Protein 7D7P (pdb70)

B-factor: mean 27.78, std 11.7, range [9.82, 88.6]

Foldseek 3Di:
DDLAQPDDLVVVCPDPLNDLQDALVPDDPVRLLVSLVCLCVVSPLCVVQVFDVQLQSVLLVVLQVQADPALFRHQRLLSLLLSLLSNVCSQFPRRAHHSLLVVLLNLLSNQLQGNPDLAALVLCCQLVHPLCVVVVSQLSRLVVSLVVSCVSCVDDSNPRNVRDDDVSVVLSSVLSSLLSSLLRPVCQVVLLVVLVVQLVVVADDPNSPVPVVVSSVSSLSSNLSSPSLQLHALVSNVSNLLSSLVSLCVNVVVCVVVVTDHDPLSNDNDLLSSLVVLLVCLVPRVLSSVVSVCSNPVSPCVSNVSNVVNNVVSVVVNVVVVVVVVVVD

Sequence (329 aa):
KGHSAAMDAEKLAASSLFTWDFDALDKSDEDLTAVCVRVFQELHVIEQFNIDEKKLRKWLQKVRTQYNKNPFHNWRHAVMVLHTTYLLLTSVATEFITEVELLAMLIAALSHDLDHNGLTNAFHINSRSELALVYNDQSVLENHHSHLAFEILLEKGCNVVENLDEDEFKRLRAVIINCILNTDMATHHTKLSKMEEVNRLGGFINLAENNDQRLFVLAVLLHTADLHNPIKPFESNKRWSARLQKEFNNQVELEAKMNLPSLPFMRGNDEESLAKGEIGFINFVVKPWHQQLSQAFPKLDFLLDTIDANLAEWKAIAESYRQMQENLY

Structure (mmCIF, N/CA/C/O backbone):
data_7D7P
#
_entry.id   7D7P
#
_cell.length_a   117.200
_cell.length_b   67.540
_cell.length_c   56.890
_cell.angle_alpha   90.00
_cell.angle_beta   110.82
_cell.angle_gamma   90.00
#
_symmetry.space_group_name_H-M   'C 1 2 1'
#
loop_
_entity.id
_entity.type
_entity.pdbx_description
1 polymer Phosphodiesterase
2 non-polymer 'NONAETHYLENE GLYCOL'
3 non-polymer DI(HYDROXYETHYL)ETHER
4 non-polymer 1,2-ETHANEDIOL
5 non-polymer 'ZINC ION'
6 non-polymer 'MAGNESIUM ION'
7 water water
#
loop_
_atom_site.group_PDB
_atom_site.id
_atom_site.type_symbol
_atom_site.label_atom_id
_atom_site.label_alt_id
_atom_site.label_comp_id
_atom_site.label_asym_id
_atom_site.label_entity_id
_atom_site.label_seq_id
_atom_site.pdbx_PDB_ins_code
_atom_site.Cartn_x
_atom_site.Cartn_y
_atom_site.Cartn_z
_atom_site.occupancy
_atom_site.B_iso_or_equiv
_atom_site.auth_seq_id
_atom_site.auth_comp_id
_atom_site.auth_asym_id
_atom_site.auth_atom_id
_atom_site.pdbx_PDB_model_num
ATOM 1 N N . LYS A 1 35 ? -43.190 14.343 137.347 1.00 76.90 380 LYS A N 1
ATOM 2 C CA . LYS A 1 35 ? -43.777 15.636 137.680 1.00 79.98 380 LYS A CA 1
ATOM 3 C C . LYS A 1 35 ? -42.715 16.599 138.197 1.00 74.04 380 LYS A C 1
ATOM 4 O O . LYS A 1 35 ? -42.903 17.255 139.222 1.00 84.84 380 LYS A O 1
ATOM 6 N N . GLY A 1 36 ? -41.596 16.677 137.481 1.00 66.66 381 GLY A N 1
ATOM 7 C CA . GLY A 1 36 ? -40.526 17.582 137.847 1.00 54.51 381 GLY A CA 1
ATOM 8 C C . GLY A 1 36 ? -40.310 18.684 136.830 1.00 56.50 381 GLY A C 1
ATOM 9 O O . GLY A 1 36 ? -40.787 18.592 135.694 1.00 67.61 381 GLY A O 1
ATOM 10 N N . HIS A 1 37 ? -39.595 19.738 137.229 1.00 53.09 382 HIS A N 1
ATOM 11 C CA . HIS A 1 37 ? -39.299 20.830 136.307 1.00 62.03 382 HIS A CA 1
ATOM 12 C C . HIS A 1 37 ? -38.108 20.501 135.416 1.00 65.53 382 HIS A C 1
ATOM 13 O O . HIS A 1 37 ? -38.132 20.781 134.212 1.00 52.07 382 HIS A O 1
ATOM 15 N N . SER A 1 38 ? -37.061 19.913 135.989 1.00 57.17 383 SER A N 1
ATOM 16 C CA . SER A 1 38 ? -35.885 19.499 135.240 1.00 50.16 383 SER A CA 1
ATOM 17 C C . SER A 1 38 ? -35.373 18.190 135.823 1.00 49.57 383 SER A C 1
ATOM 18 O O . SER A 1 38 ? -35.770 17.774 136.915 1.00 49.42 383 SER A O 1
ATOM 20 N N . ALA A 1 39 ? -34.483 17.540 135.079 1.00 35.53 384 ALA A N 1
ATOM 21 C CA . ALA A 1 39 ? -33.929 16.268 135.518 1.00 38.54 384 ALA A CA 1
ATOM 22 C C . ALA A 1 39 ? -33.093 16.449 136.780 1.00 46.80 384 ALA A C 1
ATOM 23 O O . ALA A 1 39 ? -32.544 17.522 137.043 1.00 44.43 384 ALA A O 1
A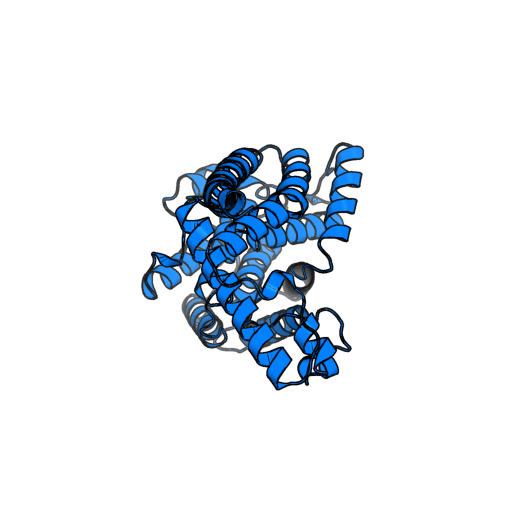TOM 25 N N . ALA A 1 40 ? -33.004 15.378 137.567 1.00 45.77 385 ALA A N 1
ATOM 26 C CA . ALA A 1 40 ? -32.253 15.392 138.821 1.00 53.61 385 ALA A CA 1
ATOM 27 C C . ALA A 1 40 ? -30.776 15.194 138.502 1.00 49.41 385 ALA A C 1
ATOM 28 O O . ALA A 1 40 ? -30.262 14.074 138.489 1.00 43.41 385 ALA A O 1
ATOM 30 N N . MET A 1 41 ? -30.083 16.300 138.235 1.00 39.41 386 MET A N 1
ATOM 31 C CA . MET A 1 41 ? -28.662 16.266 137.926 1.00 50.09 386 MET A CA 1
ATOM 32 C C . MET A 1 41 ? -27.968 17.457 138.566 1.00 52.63 386 MET A C 1
ATOM 33 O O . MET A 1 41 ? -28.483 18.578 138.532 1.00 57.42 386 MET A O 1
ATOM 38 N N . ASP A 1 42 ? -26.799 17.205 139.150 1.00 50.63 387 ASP A N 1
ATOM 39 C CA . ASP A 1 42 ? -25.867 18.254 139.550 1.00 47.00 387 ASP A CA 1
ATOM 40 C C . ASP A 1 42 ? -24.578 18.024 138.775 1.00 35.23 387 ASP A C 1
ATOM 41 O O . ASP A 1 42 ? -23.868 17.041 139.020 1.00 35.97 387 ASP A O 1
ATOM 46 N N . ALA A 1 43 ? -24.279 18.939 137.847 1.00 34.44 388 ALA A N 1
ATOM 47 C CA . ALA A 1 43 ? -23.191 18.727 136.899 1.00 36.10 388 ALA A CA 1
ATOM 48 C C . ALA A 1 43 ? -21.847 18.541 137.590 1.00 38.65 388 ALA A C 1
ATOM 49 O O . ALA A 1 43 ? -21.002 17.782 137.102 1.00 32.45 388 ALA A O 1
ATOM 51 N N . GLU A 1 44 ? -21.627 19.216 138.720 1.00 32.54 389 GLU A N 1
ATOM 52 C CA . GLU A 1 44 ? -20.301 19.203 139.329 1.00 35.07 389 GLU A CA 1
ATOM 53 C C . GLU A 1 44 ? -20.020 17.879 140.023 1.00 34.43 389 GLU A C 1
ATOM 54 O O . GLU A 1 44 ? -18.882 17.394 140.009 1.00 34.17 389 GLU A O 1
ATOM 60 N N . LYS A 1 45 ? -21.041 17.281 140.639 1.00 38.78 390 LYS A N 1
ATOM 61 C CA . LYS A 1 45 ? -20.889 15.928 141.161 1.00 37.68 390 LYS A CA 1
ATOM 62 C C . LYS A 1 45 ? -20.627 14.939 140.033 1.00 28.77 390 LYS A C 1
ATOM 63 O O . LYS A 1 45 ? -19.767 14.059 140.157 1.00 31.25 390 LYS A O 1
ATOM 65 N N . LEU A 1 46 ? -21.350 15.081 138.918 1.00 27.64 391 LEU A N 1
ATOM 66 C CA . LEU A 1 46 ? -21.153 14.189 137.779 1.00 32.85 391 LEU A CA 1
ATOM 67 C C . LEU A 1 46 ? -19.767 14.362 137.170 1.00 32.77 391 LEU A C 1
ATOM 68 O O . LEU A 1 46 ? -19.111 13.375 136.815 1.00 31.22 391 LEU A O 1
ATOM 73 N N . ALA A 1 47 ? -19.303 15.608 137.048 1.00 30.26 392 ALA A N 1
ATOM 74 C CA . ALA A 1 47 ? -18.013 15.874 136.421 1.00 32.31 392 ALA A CA 1
ATOM 75 C C . ALA A 1 47 ? -16.839 15.396 137.266 1.00 28.20 392 ALA A C 1
ATOM 76 O O . ALA A 1 47 ? -15.723 15.291 136.746 1.00 29.37 392 ALA A O 1
ATOM 78 N N . ALA A 1 48 ? -17.059 15.108 138.548 1.00 31.29 393 ALA A N 1
ATOM 79 C CA . ALA A 1 48 ? -15.988 14.625 139.410 1.00 29.76 393 ALA A CA 1
ATOM 80 C C . ALA A 1 48 ? -15.753 13.126 139.283 1.00 30.17 393 ALA A C 1
ATOM 81 O O . ALA A 1 48 ? -14.751 12.627 139.806 1.00 43.58 393 ALA A O 1
ATOM 83 N N . SER A 1 49 ? -16.640 12.403 138.606 1.00 34.54 394 SER A N 1
ATOM 84 C CA . SER A 1 49 ? -16.500 10.962 138.460 1.00 28.34 394 SER A CA 1
ATOM 85 C C . SER A 1 49 ? -15.417 10.619 137.446 1.00 26.16 394 SER A C 1
ATOM 86 O O . SER A 1 49 ? -15.166 11.364 136.495 1.00 26.56 394 SER A O 1
ATOM 89 N N . SER A 1 50 ? -14.776 9.464 137.655 1.00 24.34 395 SER A N 1
ATOM 90 C CA . SER A 1 50 ? -13.779 8.982 136.704 1.00 27.82 395 SER A CA 1
ATOM 91 C C . SER A 1 50 ? -14.385 8.692 135.336 1.00 27.76 395 SER A C 1
ATOM 92 O O . SER A 1 50 ? -13.646 8.569 134.354 1.00 29.04 395 SER A O 1
ATOM 95 N N . LEU A 1 51 ? -15.713 8.572 135.256 1.00 24.90 396 LEU A N 1
ATOM 96 C CA . LEU A 1 51 ? -16.391 8.418 133.976 1.00 26.11 396 LEU A CA 1
ATOM 97 C C . LEU A 1 51 ? -16.337 9.689 133.137 1.00 26.97 396 LEU A C 1
ATOM 98 O O . LEU A 1 51 ? -16.438 9.610 131.908 1.00 19.75 396 LEU A O 1
ATOM 103 N N . PHE A 1 52 ? -16.174 10.852 133.765 1.00 20.32 397 PHE A N 1
ATOM 104 C CA . PHE A 1 52 ? -16.207 12.131 133.056 1.00 20.69 397 PHE A CA 1
ATOM 105 C C . PHE A 1 52 ? -14.817 12.434 132.510 1.00 22.67 397 PHE A C 1
ATOM 106 O O . PHE A 1 52 ? -13.960 12.992 133.196 1.00 31.96 397 PHE A O 1
ATOM 114 N N . THR A 1 53 ? -14.590 12.065 131.250 1.00 20.83 398 THR A N 1
ATOM 115 C CA . THR A 1 53 ? -13.321 12.353 130.588 1.00 30.14 398 THR A CA 1
ATOM 116 C C . THR A 1 53 ? -13.568 12.503 129.094 1.00 25.04 398 THR A C 1
ATOM 117 O O . THR A 1 53 ? -14.119 11.600 128.457 1.00 22.75 398 THR A O 1
ATOM 121 N N . TRP A 1 54 ? -13.168 13.650 128.543 1.00 24.75 399 TRP A N 1
ATOM 122 C CA . TRP A 1 54 ? -13.331 13.912 127.119 1.00 30.56 399 TRP A CA 1
ATOM 123 C C . TRP A 1 54 ? -12.353 13.124 126.258 1.00 24.75 399 TRP A C 1
ATOM 124 O O . TRP A 1 54 ? -12.509 13.105 125.032 1.00 28.52 399 TRP A O 1
ATOM 135 N N . ASP A 1 55 ? -11.359 12.478 126.862 1.00 25.82 400 ASP A N 1
ATOM 136 C CA . ASP A 1 55 ? -10.391 11.662 126.142 1.00 29.59 400 ASP A CA 1
ATOM 137 C C . ASP A 1 55 ? -10.863 10.227 125.940 1.00 25.92 400 ASP A C 1
ATOM 138 O O . ASP A 1 55 ? -10.088 9.400 125.446 1.00 23.48 400 ASP A O 1
ATOM 143 N N . PHE A 1 56 ? -12.107 9.918 126.303 1.00 21.37 401 PHE A N 1
ATOM 144 C CA . PHE A 1 56 ? -12.605 8.551 126.206 1.00 19.48 401 PHE A CA 1
ATOM 145 C C . PHE A 1 56 ? -12.592 8.064 124.762 1.00 18.59 401 PHE A C 1
ATOM 146 O O . PHE A 1 56 ? -13.020 8.773 123.846 1.00 19.25 401 PHE A O 1
ATOM 154 N N . ASP A 1 57 ? -12.100 6.842 124.566 1.00 16.36 402 ASP A N 1
ATOM 155 C CA . ASP A 1 57 ? -12.053 6.210 123.253 1.00 23.74 402 ASP A CA 1
ATOM 156 C C . ASP A 1 57 ? -12.416 4.742 123.416 1.00 26.20 402 ASP A C 1
ATOM 157 O O . ASP A 1 57 ? -11.723 4.004 124.123 1.00 27.81 402 ASP A O 1
ATOM 162 N N . ALA A 1 58 ? -13.496 4.322 122.753 1.00 20.67 403 ALA A N 1
ATOM 163 C CA . ALA A 1 58 ? -13.972 2.948 122.874 1.00 22.75 403 ALA A CA 1
ATOM 164 C C . ALA A 1 58 ? -13.026 1.934 122.243 1.00 22.47 403 ALA A C 1
ATOM 165 O O . ALA A 1 58 ? -13.131 0.740 122.545 1.00 23.18 403 ALA A O 1
ATOM 167 N N . LEU A 1 59 ? -12.116 2.372 121.369 1.00 22.44 404 LEU A N 1
ATOM 168 C CA . LEU A 1 59 ? -11.186 1.433 120.748 1.00 25.07 404 LEU A CA 1
ATOM 169 C C . LEU A 1 59 ? -10.228 0.829 121.766 1.00 25.11 404 LEU A C 1
ATOM 170 O O . LEU A 1 59 ? -9.731 -0.284 121.562 1.00 31.79 404 LEU A O 1
ATOM 175 N N . ASP A 1 60 ? -9.970 1.533 122.865 1.00 29.98 405 ASP A N 1
ATOM 176 C CA . ASP A 1 60 ? -9.048 1.076 123.895 1.00 37.39 405 ASP A CA 1
ATOM 177 C C . ASP A 1 60 ? -9.727 0.266 124.994 1.00 37.18 405 ASP A C 1
ATOM 178 O O . ASP A 1 60 ? -9.056 -0.131 125.952 1.00 37.84 405 ASP A O 1
ATOM 183 N N . LYS A 1 61 ? -11.026 0.002 124.881 1.00 35.26 406 LYS A N 1
ATOM 184 C CA . LYS A 1 61 ? -11.772 -0.705 125.911 1.00 27.18 406 LYS A CA 1
ATOM 185 C C . LYS A 1 61 ? -12.160 -2.099 125.434 1.00 25.75 406 LYS A C 1
ATOM 186 O O . LYS A 1 61 ? -12.447 -2.315 124.254 1.00 28.68 406 LYS A O 1
ATOM 192 N N . SER A 1 62 ? -12.172 -3.043 126.370 1.00 28.47 407 SER A N 1
ATOM 193 C CA . SER A 1 62 ? -12.620 -4.395 126.084 1.00 24.17 407 SER A CA 1
ATOM 194 C C . SER A 1 62 ? -14.145 -4.450 126.021 1.00 25.89 407 SER A C 1
ATOM 195 O O . SER A 1 62 ? -14.847 -3.482 126.330 1.00 22.76 407 SER A O 1
ATOM 198 N N . ASP A 1 63 ? -14.658 -5.615 125.617 1.00 23.55 408 ASP A N 1
ATOM 199 C CA . ASP A 1 63 ? -16.102 -5.799 125.510 1.00 31.37 408 ASP A CA 1
ATOM 200 C C . ASP A 1 63 ? -16.789 -5.616 126.858 1.00 28.87 408 ASP A C 1
ATOM 201 O O . ASP A 1 63 ? -17.830 -4.955 126.948 1.00 32.14 408 ASP A O 1
ATOM 206 N N . GLU A 1 64 ? -16.227 -6.202 127.917 1.00 24.69 409 GLU A N 1
ATOM 207 C CA . GLU A 1 64 ? -16.813 -6.037 129.244 1.00 28.13 409 GLU A CA 1
ATOM 208 C C . GLU A 1 64 ? -16.651 -4.612 129.754 1.00 24.95 409 GLU A C 1
ATOM 209 O O . GLU A 1 64 ? -17.514 -4.117 130.486 1.00 27.67 409 GLU A O 1
ATOM 211 N N . ASP A 1 65 ? -15.556 -3.942 129.381 1.00 22.11 410 ASP A N 1
ATOM 212 C CA . ASP A 1 65 ? -15.380 -2.539 129.745 1.00 24.84 410 ASP A CA 1
ATOM 213 C C . ASP A 1 65 ? -16.476 -1.669 129.143 1.00 19.69 410 ASP A C 1
ATOM 214 O O . ASP A 1 65 ? -17.001 -0.769 129.809 1.00 25.54 410 ASP A O 1
ATOM 219 N N . LEU A 1 66 ? -16.827 -1.914 127.877 1.00 19.72 411 LEU A N 1
ATOM 220 C CA . LEU A 1 66 ? -17.862 -1.114 127.229 1.00 20.31 411 LEU A CA 1
ATOM 221 C C . LEU A 1 66 ? -19.216 -1.320 127.894 1.00 20.53 411 LEU A C 1
ATOM 222 O O . LEU A 1 66 ? -19.976 -0.361 128.072 1.00 24.69 411 LEU A O 1
ATOM 227 N N . THR A 1 67 ? -19.534 -2.563 128.269 1.00 22.07 412 THR A N 1
ATOM 228 C CA . THR A 1 67 ? -20.763 -2.822 129.013 1.00 24.80 412 THR A CA 1
ATOM 229 C C . THR A 1 67 ? -20.793 -2.012 130.302 1.00 20.44 412 THR A C 1
ATOM 230 O O . THR A 1 67 ? -21.807 -1.388 130.635 1.00 21.28 412 THR A O 1
ATOM 234 N N . ALA A 1 68 ? -19.675 -1.999 131.032 1.00 21.80 413 ALA A N 1
ATOM 235 C CA . ALA A 1 68 ? -19.614 -1.262 132.289 1.00 25.16 413 ALA A CA 1
ATOM 236 C C . ALA A 1 68 ? -19.784 0.235 132.063 1.00 22.80 413 ALA A C 1
ATOM 237 O O . ALA A 1 68 ? -20.394 0.929 132.886 1.00 23.93 413 ALA A O 1
ATOM 239 N N . VAL A 1 69 ? -19.254 0.751 130.951 1.00 18.26 414 VAL A N 1
ATOM 240 C CA . VAL A 1 69 ? -19.404 2.173 130.649 1.00 20.26 414 VAL A CA 1
ATOM 241 C C . VAL A 1 69 ? -20.869 2.520 130.425 1.00 20.70 414 VAL A C 1
ATOM 242 O O . VAL A 1 69 ? -21.374 3.520 130.953 1.00 22.37 414 VAL A O 1
ATOM 246 N N . CYS A 1 70 ? -21.577 1.701 129.641 1.00 15.74 415 CYS A N 1
ATOM 247 C CA . CYS A 1 70 ? -22.982 1.974 129.360 1.00 17.84 415 CYS A CA 1
ATOM 248 C C . CYS A 1 70 ? -23.817 1.924 130.633 1.00 25.81 415 CYS A C 1
ATOM 249 O O . CYS A 1 70 ? -24.668 2.791 130.862 1.00 20.56 415 CYS A O 1
ATOM 252 N N . VAL A 1 71 ? -23.579 0.920 131.478 1.00 20.92 416 VAL A N 1
ATOM 253 C CA . VAL A 1 71 ? -24.322 0.807 132.730 1.00 19.64 416 VAL A CA 1
ATOM 254 C C . VAL A 1 71 ? -23.989 1.969 133.656 1.00 23.96 416 VAL A C 1
ATOM 255 O O . VAL A 1 71 ? -24.870 2.514 134.333 1.00 24.84 416 VAL A O 1
ATOM 259 N N . ARG A 1 72 ? -22.715 2.371 133.703 1.00 25.05 417 ARG A N 1
ATOM 260 C CA . ARG A 1 72 ? -22.316 3.466 134.581 1.00 22.25 417 ARG A CA 1
ATOM 261 C C . ARG A 1 72 ? -22.958 4.782 134.160 1.00 21.05 417 ARG A C 1
ATOM 262 O O . ARG A 1 72 ? -23.311 5.603 135.015 1.00 20.11 417 ARG A O 1
ATOM 270 N N . VAL A 1 73 ? -23.103 5.011 132.852 1.00 23.81 418 VAL A N 1
ATOM 271 C CA . VAL A 1 73 ? -23.770 6.224 132.385 1.00 17.19 418 VAL A CA 1
ATOM 272 C C . VAL A 1 73 ? -25.206 6.263 132.895 1.00 20.09 418 VAL A C 1
ATOM 273 O O . VAL A 1 73 ? -25.664 7.276 133.437 1.00 20.48 418 VAL A O 1
ATOM 277 N N . PHE A 1 74 ? -25.933 5.152 132.734 1.00 12.88 419 PHE A N 1
ATOM 278 C CA . PHE A 1 74 ? -27.303 5.073 133.233 1.00 19.77 419 PHE A CA 1
ATOM 279 C C . PHE A 1 74 ? -27.352 5.212 134.751 1.00 19.72 419 PHE A C 1
ATOM 280 O O . PHE A 1 74 ? -28.237 5.884 135.293 1.00 14.33 419 PHE A O 1
ATOM 288 N N . GLN A 1 75 ? -26.412 4.577 135.455 1.00 18.62 420 GLN A N 1
ATOM 289 C CA . GLN A 1 75 ? -26.438 4.599 136.914 1.00 24.34 420 GLN A CA 1
ATOM 290 C C . GLN A 1 75 ? -26.108 5.986 137.455 1.00 29.77 420 GLN A C 1
ATOM 291 O O . GLN A 1 75 ? -26.824 6.514 138.313 1.00 23.63 420 GLN A O 1
ATOM 293 N N . GLU A 1 76 ? -25.028 6.597 136.959 1.00 21.23 421 GLU A N 1
ATOM 294 C CA . GLU A 1 76 ? -24.570 7.856 137.539 1.00 18.99 421 GLU A CA 1
ATOM 295 C C . GLU A 1 76 ? -25.489 9.022 137.189 1.00 26.80 421 GLU A C 1
ATOM 296 O O . GLU A 1 76 ? -25.554 10.000 137.943 1.00 26.35 421 GLU A O 1
ATOM 302 N N . LEU A 1 77 ? -26.206 8.944 136.068 1.00 24.28 422 LEU A N 1
ATOM 303 C CA . LEU A 1 77 ? -27.192 9.963 135.724 1.00 20.04 422 LEU A CA 1
ATOM 304 C C . LEU A 1 77 ? -28.523 9.764 136.438 1.00 21.57 422 LEU A C 1
ATOM 305 O O . LEU A 1 77 ? -29.446 10.556 136.217 1.00 22.93 422 LEU A O 1
ATOM 310 N N . HIS A 1 78 ? -28.639 8.727 137.269 1.00 23.88 423 HIS A N 1
ATOM 311 C CA . HIS A 1 78 ? -29.780 8.445 138.138 1.00 28.60 423 HIS A CA 1
ATOM 312 C C . HIS A 1 78 ? -31.033 8.016 137.384 1.00 28.34 423 HIS A C 1
ATOM 313 O O . HIS A 1 78 ? -32.116 7.971 137.981 1.00 20.35 423 HIS A O 1
ATOM 320 N N . VAL A 1 79 ? -30.924 7.671 136.098 1.00 21.35 424 VAL A N 1
ATOM 321 C CA . VAL A 1 79 ? -32.119 7.294 135.346 1.00 22.34 424 VAL A CA 1
ATOM 322 C C . VAL A 1 79 ? -32.608 5.910 135.754 1.00 19.90 424 VAL A C 1
ATOM 323 O O . VAL A 1 79 ? -33.803 5.608 135.635 1.00 17.05 424 VAL A O 1
ATOM 327 N N . ILE A 1 80 ? -31.711 5.049 136.238 1.00 17.67 425 ILE A N 1
ATOM 328 C CA . ILE A 1 80 ? -32.121 3.718 136.683 1.00 19.79 425 ILE A CA 1
ATOM 329 C C . ILE A 1 80 ? -33.080 3.826 137.863 1.00 23.93 425 ILE A C 1
ATOM 330 O O . ILE A 1 80 ? -34.141 3.189 137.885 1.00 22.79 425 ILE A O 1
ATOM 335 N N . GLU A 1 81 ? -32.731 4.644 138.857 1.00 19.36 426 GLU A N 1
ATOM 336 C CA . GLU A 1 81 ? -33.594 4.776 140.026 1.00 25.37 426 GLU A CA 1
ATOM 337 C C . GLU A 1 81 ? -34.798 5.670 139.755 1.00 23.88 426 GLU A C 1
ATOM 338 O O . GLU A 1 81 ? -35.862 5.457 140.346 1.00 26.48 426 GLU A O 1
ATOM 344 N N . GLN A 1 82 ? -34.665 6.652 138.858 1.00 18.46 427 GLN A N 1
ATOM 345 C CA . GLN A 1 82 ? -35.783 7.547 138.573 1.00 23.34 427 GLN A CA 1
ATOM 346 C C . GLN A 1 82 ? -36.912 6.833 137.838 1.00 25.56 427 GLN A C 1
ATOM 347 O O . GLN A 1 82 ? -38.076 7.230 137.962 1.00 25.31 427 GLN A O 1
ATOM 353 N N . PHE A 1 83 ? -36.599 5.788 137.071 1.00 17.66 428 PHE A N 1
ATOM 354 C CA . PHE A 1 83 ? -37.621 5.047 136.342 1.00 22.51 428 PHE A CA 1
ATOM 355 C C . PHE A 1 83 ? -37.750 3.600 136.803 1.00 25.80 428 PHE A C 1
ATOM 356 O O . PHE A 1 83 ? -38.402 2.802 136.117 1.00 23.86 428 PHE A O 1
ATOM 364 N N . ASN A 1 84 ? -37.167 3.250 137.952 1.00 24.74 429 ASN A N 1
ATOM 365 C CA . ASN A 1 84 ? -37.249 1.901 138.516 1.00 24.41 429 ASN A CA 1
ATOM 366 C C . ASN A 1 84 ? -36.880 0.850 137.470 1.00 24.49 429 ASN A C 1
ATOM 367 O O . ASN A 1 84 ? -37.596 -0.129 137.249 1.00 24.85 429 ASN A O 1
ATOM 372 N N . ILE A 1 85 ? -35.744 1.072 136.816 1.00 23.21 430 ILE A N 1
ATOM 373 C CA . ILE A 1 85 ? -35.322 0.235 135.698 1.00 20.08 430 ILE A CA 1
ATOM 374 C C . ILE A 1 85 ? -34.831 -1.108 136.222 1.00 18.97 430 ILE A C 1
ATOM 375 O O . ILE A 1 85 ? -33.982 -1.167 137.118 1.00 22.09 430 ILE A O 1
ATOM 380 N N . ASP A 1 86 ? -35.368 -2.190 135.664 1.00 17.97 431 ASP A N 1
ATOM 381 C CA . ASP A 1 86 ? -34.869 -3.532 135.948 1.00 24.46 431 ASP A CA 1
ATOM 382 C C . ASP A 1 86 ? -33.490 -3.689 135.315 1.00 25.41 431 ASP A C 1
ATOM 383 O O . ASP A 1 86 ? -33.361 -3.707 134.087 1.00 24.08 431 ASP A O 1
ATOM 388 N N . GLU A 1 87 ? -32.456 -3.804 136.150 1.00 24.68 432 GLU A N 1
ATOM 389 C CA . GLU A 1 87 ? -31.092 -3.865 135.639 1.00 29.72 432 GLU A CA 1
ATOM 390 C C . GLU A 1 87 ? -30.823 -5.131 134.836 1.00 29.89 432 GLU A C 1
ATOM 391 O O . GLU A 1 87 ? -29.885 -5.149 134.032 1.00 23.76 432 GLU A O 1
ATOM 397 N N . LYS A 1 88 ? -31.617 -6.185 135.032 1.00 27.36 433 LYS A N 1
ATOM 398 C CA . LYS A 1 88 ? -31.507 -7.351 134.164 1.00 27.37 433 LYS A CA 1
ATOM 399 C C . LYS A 1 88 ? -32.056 -7.061 132.772 1.00 28.83 433 LYS A C 1
ATOM 400 O O . LYS A 1 88 ? -31.534 -7.582 131.780 1.00 20.88 433 LYS A O 1
ATOM 406 N N . LYS A 1 89 ? -33.096 -6.230 132.675 1.00 21.77 434 LYS A N 1
ATOM 407 C CA . LYS A 1 89 ? -33.596 -5.837 131.362 1.00 26.70 434 LYS A CA 1
ATOM 408 C C . LYS A 1 89 ? -32.665 -4.832 130.697 1.00 26.61 434 LYS A C 1
ATOM 409 O O . LYS A 1 89 ? -32.479 -4.867 129.475 1.00 22.75 434 LYS A O 1
ATOM 415 N N . LEU A 1 90 ? -32.073 -3.928 131.483 1.00 23.86 435 LEU A N 1
ATOM 416 C CA . LEU A 1 90 ? -31.098 -2.996 130.928 1.00 19.04 435 LEU A CA 1
ATOM 417 C C . LEU A 1 90 ? -29.916 -3.737 130.313 1.00 21.63 435 LEU A C 1
ATOM 418 O O . LEU A 1 90 ? -29.483 -3.416 129.200 1.00 20.38 435 LEU A O 1
ATOM 423 N N . ARG A 1 91 ? -29.394 -4.749 131.012 1.00 18.97 436 ARG A N 1
ATOM 424 C CA . ARG A 1 91 ? -28.261 -5.502 130.482 1.00 21.00 436 ARG A CA 1
ATOM 425 C C . ARG A 1 91 ? -28.673 -6.366 129.296 1.00 23.61 436 ARG A C 1
ATOM 426 O O . ARG A 1 91 ? -27.895 -6.539 128.350 1.00 18.56 436 ARG A O 1
ATOM 434 N N . LYS A 1 92 ? -29.888 -6.920 129.330 1.00 24.15 437 LYS A N 1
ATOM 435 C CA . LYS A 1 92 ? -30.380 -7.686 128.188 1.00 24.41 437 LYS A CA 1
ATOM 436 C C . LYS A 1 92 ? -30.611 -6.782 126.982 1.00 24.36 437 LYS A C 1
ATOM 437 O O . LYS A 1 92 ? -30.303 -7.160 125.846 1.00 20.83 437 LYS A O 1
ATOM 443 N N . TRP A 1 93 ? -31.149 -5.583 127.213 1.00 19.98 438 TRP A N 1
ATOM 444 C CA . TRP A 1 93 ? -31.298 -4.612 126.133 1.00 21.83 438 TRP A CA 1
ATOM 445 C C . TRP A 1 93 ? -29.941 -4.216 125.559 1.00 17.27 438 TRP A C 1
ATOM 446 O O . TRP A 1 93 ? -29.769 -4.160 124.335 1.00 15.12 438 TRP A O 1
ATOM 457 N N . LEU A 1 94 ? -28.962 -3.954 126.429 1.00 17.93 439 LEU A N 1
ATOM 458 C CA . LEU A 1 94 ? -27.614 -3.631 125.968 1.00 22.53 439 LEU A CA 1
ATOM 459 C C . LEU A 1 94 ? -27.055 -4.731 125.075 1.00 18.80 439 LEU A C 1
ATOM 460 O O . LEU A 1 94 ? -26.470 -4.451 124.022 1.00 16.87 439 LEU A O 1
ATOM 465 N N . GLN A 1 95 ? -27.223 -5.990 125.483 1.00 18.34 440 GLN A N 1
ATOM 466 C CA . GLN A 1 95 ? -26.751 -7.106 124.669 1.00 24.50 440 GLN A CA 1
ATOM 467 C C . GLN A 1 95 ? -27.453 -7.142 123.317 1.00 20.46 440 GLN A C 1
ATOM 468 O O . GLN A 1 95 ? -26.806 -7.320 122.279 1.00 19.58 440 GLN A O 1
ATOM 474 N N . LYS A 1 96 ? -28.778 -6.972 123.309 1.00 20.08 441 LYS A N 1
ATOM 475 C CA . LYS A 1 96 ? -29.512 -7.004 122.048 1.00 20.00 441 LYS A CA 1
ATOM 476 C C . LYS A 1 96 ? -29.126 -5.837 121.145 1.00 23.35 441 LYS A C 1
ATOM 477 O O . LYS A 1 96 ? -29.095 -5.992 119.920 1.00 21.01 441 LYS A O 1
ATOM 483 N N . VAL A 1 97 ? -28.820 -4.673 121.724 1.00 15.92 442 VAL A N 1
ATOM 484 C CA . VAL A 1 97 ? -28.339 -3.547 120.924 1.00 21.71 442 VAL A CA 1
ATOM 485 C C . VAL A 1 97 ? -27.032 -3.914 120.230 1.00 17.32 442 VAL A C 1
ATOM 486 O O . VAL A 1 97 ? -26.855 -3.670 119.030 1.00 15.58 442 VAL A O 1
ATOM 490 N N . ARG A 1 98 ? -26.089 -4.502 120.978 1.00 21.78 443 ARG A N 1
ATOM 491 C CA . ARG A 1 98 ? -24.788 -4.822 120.400 1.00 24.32 443 ARG A CA 1
ATOM 492 C C . ARG A 1 98 ? -24.902 -5.870 119.299 1.00 21.16 443 ARG A C 1
ATOM 493 O O . ARG A 1 98 ? -24.203 -5.789 118.282 1.00 24.04 443 ARG A O 1
ATOM 501 N N . THR A 1 99 ? -25.769 -6.870 119.486 1.00 18.74 444 THR A N 1
ATOM 502 C CA . THR A 1 99 ? -25.907 -7.915 118.478 1.00 24.80 444 THR A CA 1
ATOM 503 C C . THR A 1 99 ? -26.562 -7.406 117.203 1.00 23.99 444 THR A C 1
ATOM 504 O O . THR A 1 99 ? -26.485 -8.082 116.172 1.00 23.41 444 THR A O 1
ATOM 508 N N . GLN A 1 100 ? -27.208 -6.241 117.246 1.00 21.54 445 GLN A N 1
ATOM 509 C CA . GLN A 1 100 ? -27.810 -5.658 116.055 1.00 21.12 445 GLN A CA 1
ATOM 510 C C . GLN A 1 100 ? -26.895 -4.661 115.358 1.00 19.71 445 GLN A C 1
ATOM 511 O O . GLN A 1 100 ? -27.247 -4.166 114.283 1.00 16.81 445 GLN A O 1
ATOM 517 N N . TYR A 1 101 ? -25.746 -4.348 115.941 1.00 16.26 446 TYR A N 1
ATOM 518 C CA . TYR A 1 101 ? -24.706 -3.641 115.217 1.00 18.16 446 TYR A CA 1
ATOM 519 C C . TYR A 1 101 ? -23.857 -4.652 114.460 1.00 20.64 446 TYR A C 1
ATOM 520 O O . TYR A 1 101 ? -23.703 -5.802 114.881 1.00 22.20 446 TYR A O 1
ATOM 529 N N . ASN A 1 102 ? -23.328 -4.221 113.322 1.00 17.21 447 ASN A N 1
ATOM 530 C CA . ASN A 1 102 ? -22.511 -5.069 112.470 1.00 21.73 447 ASN A CA 1
ATOM 531 C C . ASN A 1 102 ? -21.035 -4.726 112.637 1.00 24.89 447 ASN A C 1
ATOM 532 O O . ASN A 1 102 ? -20.671 -3.657 113.135 1.00 22.71 447 ASN A O 1
ATOM 537 N N . LYS A 1 103 ? -20.181 -5.662 112.220 1.00 27.41 448 LYS A N 1
ATOM 538 C CA . LYS A 1 103 ? -18.736 -5.540 112.412 1.00 25.64 448 LYS A CA 1
ATOM 539 C C . LYS A 1 103 ? -18.110 -4.667 111.320 1.00 28.05 448 LYS A C 1
ATOM 540 O O . LYS A 1 103 ? -17.239 -5.087 110.558 1.00 31.73 448 LYS A O 1
ATOM 542 N N . ASN A 1 104 ? -18.575 -3.423 111.259 1.00 27.59 449 ASN A N 1
ATOM 543 C CA . ASN A 1 104 ? -18.022 -2.450 110.333 1.00 18.83 449 ASN A CA 1
ATOM 544 C C . ASN A 1 104 ? -16.769 -1.811 110.926 1.00 21.87 449 ASN A C 1
ATOM 545 O O . ASN A 1 104 ? -16.573 -1.817 112.145 1.00 15.73 449 ASN A O 1
ATOM 550 N N . PRO A 1 105 ? -15.894 -1.262 110.077 1.00 18.24 450 PRO A N 1
ATOM 551 C CA . PRO A 1 105 ? -14.711 -0.562 110.611 1.00 18.32 450 PRO A CA 1
ATOM 552 C C . PRO A 1 105 ? -15.056 0.653 111.456 1.00 18.76 450 PRO A C 1
ATOM 553 O O . PRO A 1 105 ? -14.419 0.878 112.491 1.00 17.35 450 PRO A O 1
ATOM 557 N N . PHE A 1 106 ? -16.046 1.446 111.047 1.00 17.75 451 PHE A N 1
ATOM 558 C CA . PHE A 1 106 ? -16.435 2.648 111.779 1.00 19.60 451 PHE A CA 1
ATOM 559 C C . PHE A 1 106 ? -17.802 2.515 112.426 1.00 19.12 451 PHE A C 1
ATOM 560 O O . PHE A 1 106 ? -17.934 2.687 113.642 1.00 17.30 451 PHE A O 1
ATOM 568 N N . HIS A 1 107 ? -18.848 2.234 111.644 1.00 16.53 452 HIS A N 1
ATOM 569 C CA . HIS A 1 107 ? -20.218 2.234 112.159 1.00 20.61 452 HIS A CA 1
ATOM 570 C C . HIS A 1 107 ? -20.475 0.907 112.866 1.00 18.47 452 HIS A C 1
ATOM 571 O O . HIS A 1 107 ? -21.155 0.010 112.361 1.00 16.43 452 HIS A O 1
ATOM 578 N N . ASN A 1 108 ? -19.918 0.794 114.071 1.00 18.91 453 ASN A N 1
ATOM 579 C CA . ASN A 1 108 ? -19.979 -0.444 114.837 1.00 16.78 453 ASN A CA 1
ATOM 580 C C . ASN A 1 108 ? -20.441 -0.176 116.266 1.00 20.51 453 ASN A C 1
ATOM 581 O O . ASN A 1 108 ? -20.814 0.952 116.607 1.00 14.73 453 ASN A O 1
ATOM 586 N N . TRP A 1 109 ? -20.407 -1.211 117.110 1.00 18.57 454 TRP A N 1
ATOM 587 C CA . TRP A 1 109 ? -20.871 -1.068 118.488 1.00 15.78 454 TRP A CA 1
ATOM 588 C C . TRP A 1 109 ? -20.025 -0.074 119.270 1.00 13.87 454 TRP A C 1
ATOM 589 O O . TRP A 1 109 ? -20.537 0.607 120.165 1.00 14.47 454 TRP A O 1
ATOM 600 N N . ARG A 1 110 ? -18.733 0.025 118.954 1.00 17.32 455 ARG A N 1
ATOM 601 C CA . ARG A 1 110 ? -17.885 0.968 119.673 1.00 23.22 455 ARG A CA 1
ATOM 602 C C . ARG A 1 110 ? -18.190 2.409 119.281 1.00 14.55 455 ARG A C 1
ATOM 603 O O . ARG A 1 110 ? -18.055 3.314 120.112 1.00 14.19 455 ARG A O 1
ATOM 611 N N . HIS A 1 111 ? -18.613 2.643 118.036 1.00 15.81 456 HIS A N 1
ATOM 612 C CA . HIS A 1 111 ? -19.075 3.975 117.655 1.00 14.78 456 HIS A CA 1
ATOM 613 C C . HIS A 1 111 ? -20.328 4.362 118.434 1.00 13.31 456 HIS A C 1
ATOM 614 O O . HIS A 1 111 ? -20.476 5.515 118.855 1.00 15.78 456 HIS A O 1
ATOM 621 N N . ALA A 1 112 ? -21.241 3.408 118.632 1.00 10.93 457 ALA A N 1
ATOM 622 C CA . ALA A 1 112 ? -22.446 3.684 119.408 1.00 17.85 457 ALA A CA 1
ATOM 623 C C . ALA A 1 112 ? -22.105 4.077 120.841 1.00 12.36 457 ALA A C 1
ATOM 624 O O . ALA A 1 112 ? -22.688 5.021 121.387 1.00 13.97 457 ALA A O 1
ATOM 626 N N . VAL A 1 113 ? -21.165 3.364 121.468 1.00 13.99 458 VAL A N 1
ATOM 627 C CA . VAL A 1 113 ? -20.776 3.695 122.837 1.00 17.73 458 VAL A CA 1
ATOM 628 C C . VAL A 1 113 ? -20.096 5.058 122.884 1.00 13.30 458 VAL A C 1
ATOM 629 O O . VAL A 1 113 ? -20.287 5.830 123.832 1.00 17.30 458 VAL A O 1
ATOM 633 N N . MET A 1 114 ? -19.297 5.374 121.860 1.00 21.41 459 MET A N 1
ATOM 634 C CA . MET A 1 114 ? -18.672 6.692 121.774 1.00 18.03 459 MET A CA 1
ATOM 635 C C . MET A 1 114 ? -19.716 7.802 121.733 1.00 16.26 459 MET A C 1
ATOM 636 O O . MET A 1 114 ? -19.548 8.848 122.370 1.00 14.13 459 MET A O 1
ATOM 641 N N . VAL A 1 115 ? -20.798 7.598 120.981 1.00 11.72 460 VAL A N 1
ATOM 642 C CA . VAL A 1 115 ? -21.829 8.625 120.887 1.00 13.35 460 VAL A CA 1
ATOM 643 C C . VAL A 1 115 ? -22.634 8.691 122.179 1.00 13.80 460 VAL A C 1
ATOM 644 O O . VAL A 1 115 ? -23.046 9.773 122.616 1.00 16.62 460 VAL A O 1
ATOM 648 N N . LEU A 1 116 ? -22.861 7.541 122.819 1.00 15.67 461 LEU A N 1
ATOM 649 C CA . LEU A 1 116 ? -23.529 7.542 124.116 1.00 18.58 461 LEU A CA 1
ATOM 650 C C . LEU A 1 116 ? -22.706 8.298 125.152 1.00 15.42 461 LEU A C 1
ATOM 651 O O . LEU A 1 116 ? -23.230 9.152 125.876 1.00 19.68 461 LEU A O 1
ATOM 656 N N . HIS A 1 117 ? -21.407 7.999 125.231 1.00 12.54 462 HIS A N 1
ATOM 657 C CA . HIS A 1 117 ? -20.562 8.641 126.233 1.00 21.53 462 HIS A CA 1
ATOM 658 C C . HIS A 1 117 ? -20.405 10.132 125.959 1.00 18.54 462 HIS A C 1
ATOM 659 O O . HIS A 1 117 ? -20.422 10.945 126.891 1.00 22.53 462 HIS A O 1
ATOM 666 N N . THR A 1 118 ? -20.246 10.509 124.689 1.00 16.25 463 THR A N 1
ATOM 667 C CA . THR A 1 118 ? -20.113 11.923 124.349 1.00 15.99 463 THR A CA 1
ATOM 668 C C . THR A 1 118 ? -21.412 12.676 124.612 1.00 17.71 463 THR A C 1
ATOM 669 O O . THR A 1 118 ? -21.386 13.843 125.021 1.00 18.46 463 THR A O 1
ATOM 673 N N . THR A 1 119 ? -22.557 12.026 124.380 1.00 16.57 464 THR A N 1
ATOM 674 C CA . THR A 1 119 ? -23.837 12.634 124.733 1.00 15.91 464 THR A CA 1
ATOM 675 C C . THR A 1 119 ? -23.939 12.846 126.237 1.00 15.40 464 THR A C 1
ATOM 676 O O . THR A 1 119 ? -24.460 13.869 126.698 1.00 18.29 464 THR A O 1
ATOM 680 N N . TYR A 1 120 ? -23.434 11.890 127.018 1.00 14.99 465 TYR A N 1
ATOM 681 C CA . TYR A 1 120 ? -23.417 12.041 128.468 1.00 21.45 465 TYR A CA 1
ATOM 682 C C . TYR A 1 120 ? -22.537 13.214 128.888 1.00 22.17 465 TYR A C 1
ATOM 683 O O . TYR A 1 120 ? -22.858 13.930 129.843 1.00 19.44 465 TYR A O 1
ATOM 692 N N . LEU A 1 121 ? -21.430 13.438 128.174 1.00 13.57 466 LEU A N 1
ATOM 693 C CA . LEU A 1 121 ? -20.575 14.580 128.485 1.00 19.25 466 LEU A CA 1
ATOM 694 C C . LEU A 1 121 ? -21.254 15.894 128.117 1.00 20.81 466 LEU A C 1
ATOM 695 O O . LEU A 1 121 ? -21.194 16.865 128.881 1.00 23.17 466 LEU A O 1
ATOM 700 N N . LEU A 1 122 ? -21.912 15.940 126.955 1.00 17.45 467 LEU A N 1
ATOM 701 C CA . LEU A 1 122 ? -22.515 17.185 126.488 1.00 20.65 467 LEU A CA 1
ATOM 702 C C . LEU A 1 122 ? -23.708 17.587 127.348 1.00 22.95 467 LEU A C 1
ATOM 703 O O . LEU A 1 122 ? -23.861 18.765 127.691 1.00 24.17 467 LEU A O 1
ATOM 708 N N . LEU A 1 123 ? -24.565 16.625 127.704 1.00 22.04 468 LEU A N 1
ATOM 709 C CA . LEU A 1 123 ? -25.744 16.949 128.502 1.00 23.37 468 LEU A CA 1
ATOM 710 C C . LEU A 1 123 ? -25.356 17.373 129.912 1.00 21.69 468 LEU A C 1
ATOM 711 O O . LEU A 1 123 ? -25.971 18.279 130.485 1.00 20.81 468 LEU A O 1
ATOM 716 N N . THR A 1 124 ? -24.343 16.724 130.489 1.00 23.02 469 THR A N 1
ATOM 717 C CA . THR A 1 124 ? -23.865 17.123 131.806 1.00 24.72 469 THR A CA 1
ATOM 718 C C . THR A 1 124 ? -23.312 18.542 131.787 1.00 27.71 469 THR A C 1
ATOM 719 O O . THR A 1 124 ? -23.439 19.273 132.776 1.00 25.15 469 THR A O 1
ATOM 723 N N . SER A 1 125 ? -22.728 18.959 130.663 1.00 27.87 470 SER A N 1
ATOM 724 C CA . SER A 1 125 ? -22.077 20.262 130.600 1.00 23.71 470 SER A CA 1
ATOM 725 C C . SER A 1 125 ? -23.074 21.407 130.443 1.00 22.25 470 SER A C 1
ATOM 726 O O . SER A 1 125 ? -22.871 22.480 131.020 1.00 27.15 470 SER A O 1
ATOM 729 N N . VAL A 1 126 ? -24.136 21.219 129.660 1.00 18.74 471 VAL A N 1
ATOM 730 C CA . VAL A 1 126 ? -24.987 22.354 129.284 1.00 26.55 471 VAL A CA 1
ATOM 731 C C . VAL A 1 126 ? -26.469 22.132 129.547 1.00 21.79 471 VAL A C 1
ATOM 732 O O . VAL A 1 126 ? -27.235 23.114 129.527 1.00 24.61 471 VAL A O 1
ATOM 736 N N . ALA A 1 127 ? -26.954 20.915 129.785 1.00 20.59 472 ALA A N 1
ATOM 737 C CA . ALA A 1 127 ? -28.389 20.653 129.780 1.00 23.21 472 ALA A CA 1
ATOM 738 C C . ALA A 1 127 ? -28.979 20.360 131.154 1.00 26.63 472 ALA A C 1
ATOM 739 O O . ALA A 1 127 ? -30.185 20.112 131.246 1.00 24.89 472 ALA A O 1
ATOM 741 N N . THR A 1 128 ? -28.179 20.400 132.222 1.00 25.01 473 THR A N 1
ATOM 742 C CA . THR A 1 128 ? -28.661 19.955 133.527 1.00 30.07 473 THR A CA 1
ATOM 743 C C . THR A 1 128 ? -29.861 20.750 134.030 1.00 35.71 473 THR A C 1
ATOM 744 O O . THR A 1 128 ? -30.610 20.245 134.874 1.00 31.81 473 THR A O 1
ATOM 748 N N . GLU A 1 129 ? -30.074 21.970 133.538 1.00 28.57 474 GLU A N 1
ATOM 749 C CA . GLU A 1 129 ? -31.091 22.842 134.108 1.00 33.20 474 GLU A CA 1
ATOM 750 C C . GLU A 1 129 ? -32.314 23.036 133.219 1.00 33.21 474 GLU A C 1
ATOM 751 O O . GLU A 1 129 ? -33.220 23.783 133.602 1.00 33.23 474 GLU A O 1
ATOM 757 N N . PHE A 1 130 ? -32.381 22.390 132.054 1.00 27.34 475 PHE A N 1
ATOM 758 C CA . PHE A 1 130 ? -33.605 22.428 131.261 1.00 23.80 475 PHE A CA 1
ATOM 759 C C . PHE A 1 130 ? -34.077 21.074 130.751 1.00 26.84 475 PHE A C 1
ATOM 760 O O . PHE A 1 130 ? -35.281 20.926 130.508 1.00 22.21 475 PHE A O 1
ATOM 768 N N . ILE A 1 131 ? -33.198 20.082 130.594 1.00 26.87 476 ILE A N 1
ATOM 769 C CA . ILE A 1 131 ? -33.641 18.771 130.134 1.00 22.68 476 ILE A CA 1
ATOM 770 C C . ILE A 1 131 ? -34.484 18.107 131.216 1.00 26.85 476 ILE A C 1
ATOM 771 O O . ILE A 1 131 ? -34.221 18.254 132.418 1.00 22.32 476 ILE A O 1
ATOM 776 N N . THR A 1 132 ? -35.519 17.389 130.794 1.00 23.27 477 THR A N 1
ATOM 777 C CA . THR A 1 132 ? -36.359 16.657 131.728 1.00 21.67 477 THR A CA 1
ATOM 778 C C . THR A 1 132 ? -35.817 15.247 131.937 1.00 23.47 477 THR A C 1
ATOM 779 O O . THR A 1 132 ? -34.956 14.763 131.199 1.00 19.23 477 THR A O 1
ATOM 783 N N . GLU A 1 133 ? -36.346 14.583 132.967 1.00 21.06 478 GLU A N 1
ATOM 784 C CA . GLU A 1 133 ? -35.908 13.228 133.285 1.00 18.92 478 GLU A CA 1
ATOM 785 C C . GLU A 1 133 ? -36.218 12.263 132.149 1.00 21.97 478 GLU A C 1
ATOM 786 O O . GLU A 1 133 ? -35.392 11.409 131.808 1.00 18.43 478 GLU A O 1
ATOM 792 N N . VAL A 1 134 ? -37.406 12.381 131.552 1.00 20.58 479 VAL A N 1
ATOM 793 C CA . VAL A 1 134 ? -37.775 11.486 130.460 1.00 18.23 479 VAL A CA 1
ATOM 794 C C . VAL A 1 134 ? -36.909 11.755 129.234 1.00 21.97 479 VAL A C 1
ATOM 795 O O . VAL A 1 134 ? -36.448 10.820 128.568 1.00 22.29 479 VAL A O 1
ATOM 799 N N . GLU A 1 135 ? -36.657 13.031 128.927 1.00 18.89 480 GLU A N 1
ATOM 800 C CA . GLU A 1 135 ? -35.812 13.365 127.784 1.00 16.05 480 GLU A CA 1
ATOM 801 C C . GLU A 1 135 ? -34.374 12.903 127.993 1.00 18.74 480 GLU A C 1
ATOM 802 O O . GLU A 1 135 ? -33.694 12.550 127.024 1.00 21.95 480 GLU A O 1
ATOM 808 N N . LEU A 1 136 ? -33.898 12.892 129.239 1.00 17.21 481 LEU A N 1
ATOM 809 C CA . LEU A 1 136 ? -32.555 12.391 129.512 1.00 21.69 481 LEU A CA 1
ATOM 810 C C . LEU A 1 136 ? -32.456 10.903 129.206 1.00 20.39 481 LEU A C 1
ATOM 811 O O . LEU A 1 136 ? -31.512 10.456 128.543 1.00 19.35 481 LEU A O 1
ATOM 816 N N . LEU A 1 137 ? -33.426 10.118 129.686 1.00 16.15 482 LEU A N 1
ATOM 817 C CA . LEU A 1 137 ? -33.464 8.697 129.356 1.00 20.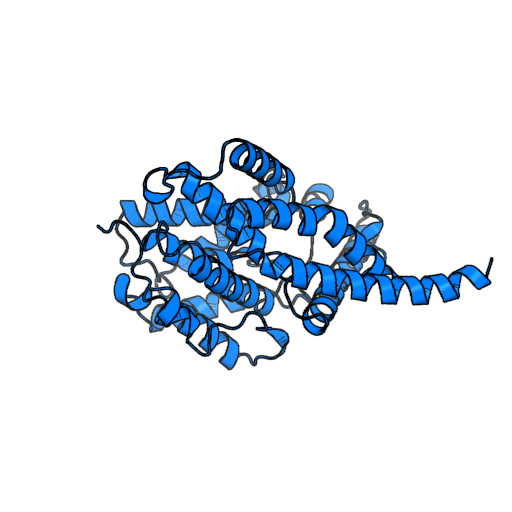00 482 LEU A CA 1
ATOM 818 C C . LEU A 1 137 ? -33.575 8.486 127.852 1.00 14.44 482 LEU A C 1
ATOM 819 O O . LEU A 1 137 ? -32.945 7.578 127.298 1.00 15.69 482 LEU A O 1
ATOM 824 N N . ALA A 1 138 ? -34.364 9.324 127.172 1.00 12.59 483 ALA A N 1
ATOM 825 C CA . ALA A 1 138 ? -34.513 9.197 125.726 1.00 18.83 483 ALA A CA 1
ATOM 826 C C . ALA A 1 138 ? -33.208 9.484 124.992 1.00 12.61 483 ALA A C 1
ATOM 827 O O . ALA A 1 138 ? -32.928 8.859 123.963 1.00 19.17 483 ALA A O 1
ATOM 829 N N . MET A 1 139 ? -32.404 10.424 125.493 1.00 15.66 484 MET A N 1
ATOM 830 C CA . MET A 1 139 ? -31.151 10.746 124.818 1.00 14.42 484 MET A CA 1
ATOM 831 C C . MET A 1 139 ? -30.148 9.605 124.937 1.00 16.20 484 MET A C 1
ATOM 832 O O . MET A 1 139 ? -29.371 9.357 124.008 1.00 16.32 484 MET A O 1
ATOM 837 N N . LEU A 1 140 ? -30.152 8.898 126.072 1.00 17.39 485 LEU A N 1
ATOM 838 C CA . LEU A 1 140 ? -29.254 7.757 126.236 1.00 17.00 485 LEU A CA 1
ATOM 839 C C . LEU A 1 140 ? -29.624 6.621 125.290 1.00 18.10 485 LEU A C 1
ATOM 840 O O . LEU A 1 140 ? -28.745 6.006 124.676 1.00 14.67 485 LEU A O 1
ATOM 845 N N . ILE A 1 141 ? -30.921 6.327 125.163 1.00 16.09 486 ILE A N 1
ATOM 846 C CA . ILE A 1 141 ? -31.362 5.266 124.261 1.00 16.46 486 ILE A CA 1
ATOM 847 C C . ILE A 1 141 ? -31.098 5.652 122.811 1.00 13.72 486 ILE A C 1
ATOM 848 O O . ILE A 1 141 ? -30.612 4.838 122.017 1.00 19.04 486 ILE A O 1
ATOM 853 N N . ALA A 1 142 ? -31.407 6.899 122.444 1.00 14.75 487 ALA A N 1
ATOM 854 C CA . ALA A 1 142 ? -31.223 7.333 121.063 1.00 15.98 487 ALA A CA 1
ATOM 855 C C . ALA A 1 142 ? -29.757 7.282 120.652 1.00 15.70 487 ALA A C 1
ATOM 856 O O . ALA A 1 142 ? -29.435 6.862 119.534 1.00 17.28 487 ALA A O 1
ATOM 858 N N . ALA A 1 143 ? -28.854 7.708 121.541 1.00 18.54 488 ALA A N 1
ATOM 859 C CA . ALA A 1 143 ? -27.433 7.739 121.201 1.00 20.20 488 ALA A CA 1
ATOM 860 C C . ALA A 1 143 ? -26.894 6.338 120.938 1.00 16.91 488 ALA A C 1
ATOM 861 O O . ALA A 1 143 ? -26.126 6.126 119.991 1.00 14.06 488 ALA A O 1
ATOM 863 N N . LEU A 1 144 ? -27.285 5.369 121.764 1.00 12.61 489 LEU A N 1
ATOM 864 C CA . LEU A 1 144 ? -26.791 4.007 121.589 1.00 15.22 489 LEU A CA 1
ATOM 865 C C . LEU A 1 144 ? -27.436 3.318 120.393 1.00 13.67 489 LEU A C 1
ATOM 866 O O . LEU A 1 144 ? -26.834 2.415 119.801 1.00 14.17 489 LEU A O 1
ATOM 871 N N . SER A 1 145 ? -28.642 3.736 120.017 1.00 11.23 490 SER A N 1
ATOM 872 C CA . SER A 1 145 ? -29.417 3.097 118.963 1.00 13.42 490 SER A CA 1
ATOM 873 C C . SER A 1 145 ? -29.316 3.810 117.621 1.00 15.21 490 SER A C 1
ATOM 874 O O . SER A 1 145 ? -29.932 3.359 116.651 1.00 15.54 490 SER A O 1
ATOM 877 N N . HIS A 1 146 ? -28.553 4.902 117.537 1.00 16.15 491 HIS A N 1
ATOM 878 C CA . HIS A 1 146 ? -28.687 5.817 116.406 1.00 16.43 491 HIS A CA 1
ATOM 879 C C . HIS A 1 146 ? -28.156 5.249 115.094 1.00 16.53 491 HIS A C 1
ATOM 880 O O . HIS A 1 146 ? -28.486 5.788 114.034 1.00 19.28 491 HIS A O 1
ATOM 887 N N . ASP A 1 147 ? -27.345 4.189 115.130 1.00 13.44 492 ASP A N 1
ATOM 888 C CA . ASP A 1 147 ? -26.771 3.624 113.913 1.00 14.81 492 ASP A CA 1
ATOM 889 C C . ASP A 1 147 ? -27.021 2.123 113.816 1.00 15.01 492 ASP A C 1
ATOM 890 O O . ASP A 1 147 ? -26.208 1.395 113.244 1.00 13.74 492 ASP A O 1
ATOM 895 N N . LEU A 1 148 ? -28.141 1.651 114.364 1.00 16.12 493 LEU A N 1
ATOM 896 C CA . LEU A 1 148 ? -28.417 0.218 114.415 1.00 21.77 493 LEU A CA 1
ATOM 897 C C . LEU A 1 148 ? -28.450 -0.398 113.019 1.00 18.97 493 LEU A C 1
ATOM 898 O O . LEU A 1 148 ? -29.090 0.134 112.106 1.00 17.36 493 LEU A O 1
ATOM 903 N N . ASP A 1 149 ? -27.753 -1.529 112.867 1.00 11.83 494 ASP A N 1
ATOM 904 C CA . ASP A 1 149 ? -27.743 -2.318 111.632 1.00 20.96 494 ASP A CA 1
ATOM 905 C C . ASP A 1 149 ? -27.169 -1.538 110.451 1.00 21.50 494 ASP A C 1
ATOM 906 O O . ASP A 1 149 ? -27.530 -1.778 109.297 1.00 23.31 494 ASP A O 1
ATOM 911 N N . HIS A 1 150 ? -26.271 -0.596 110.728 1.00 23.09 495 HIS A N 1
ATOM 912 C CA . HIS A 1 150 ? -25.488 0.022 109.667 1.00 19.22 495 HIS A CA 1
ATOM 913 C C . HIS A 1 150 ? -24.622 -1.034 108.988 1.00 24.07 495 HIS A C 1
ATOM 914 O O . HIS A 1 150 ? -24.132 -1.964 109.636 1.00 18.75 495 HIS A O 1
ATOM 921 N N . ASN A 1 151 ? -24.442 -0.903 107.670 1.00 25.95 496 ASN A N 1
ATOM 922 C CA . ASN A 1 151 ? -23.598 -1.822 106.910 1.00 21.95 496 ASN A CA 1
ATOM 923 C C . ASN A 1 151 ? -22.445 -1.112 106.209 1.00 25.48 496 ASN A C 1
ATOM 924 O O . ASN A 1 151 ? -21.894 -1.645 105.241 1.00 21.98 496 ASN A O 1
ATOM 929 N N . GLY A 1 152 ? -22.067 0.076 106.674 1.00 18.47 497 GLY A N 1
ATOM 930 C CA . GLY A 1 152 ? -20.955 0.782 106.072 1.00 19.93 497 GLY A CA 1
ATOM 931 C C . GLY A 1 152 ? -21.246 1.411 104.730 1.00 24.31 497 GLY A C 1
ATOM 932 O O . GLY A 1 152 ? -20.311 1.749 103.999 1.00 20.10 497 GLY A O 1
ATOM 933 N N . LEU A 1 153 ? -22.519 1.577 104.382 1.00 20.43 498 LEU A N 1
ATOM 934 C CA . LEU A 1 153 ? -22.922 2.200 103.131 1.00 16.12 498 LEU A CA 1
ATOM 935 C C . LEU A 1 153 ? -23.792 3.414 103.426 1.00 24.76 498 LEU A C 1
ATOM 936 O O . LEU A 1 153 ? -24.562 3.425 104.389 1.00 29.41 498 LEU A O 1
ATOM 941 N N . THR A 1 154 ? -23.664 4.438 102.590 1.00 15.84 499 THR A N 1
ATOM 942 C CA . THR A 1 154 ? -24.335 5.706 102.825 1.00 15.73 499 THR 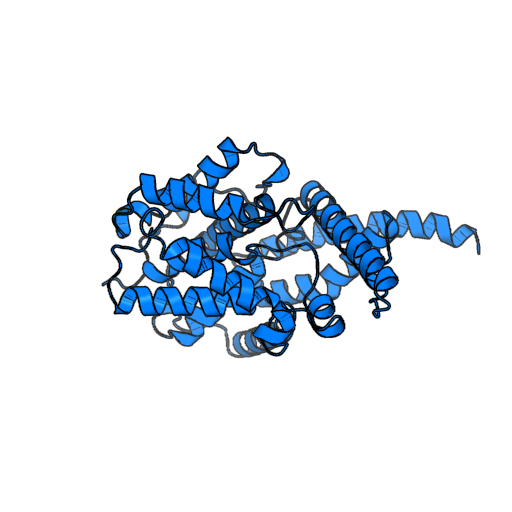A CA 1
ATOM 943 C C . THR A 1 154 ? -25.746 5.703 102.233 1.00 18.79 499 THR A C 1
ATOM 944 O O . THR A 1 154 ? -26.155 4.783 101.520 1.00 18.69 499 THR A O 1
ATOM 948 N N . ASN A 1 155 ? -26.496 6.763 102.546 1.00 17.35 500 ASN A N 1
ATOM 949 C CA . ASN A 1 155 ? -27.853 6.899 102.025 1.00 17.20 500 ASN A CA 1
ATOM 950 C C . ASN A 1 155 ? -27.860 7.001 100.507 1.00 20.22 500 ASN A C 1
ATOM 951 O O . ASN A 1 155 ? -28.779 6.497 99.848 1.00 16.69 500 ASN A O 1
ATOM 956 N N . ALA A 1 156 ? -26.853 7.666 99.934 1.00 20.01 501 ALA A N 1
ATOM 957 C CA . ALA A 1 156 ? -26.780 7.805 98.483 1.00 23.59 501 ALA A CA 1
ATOM 958 C C . ALA A 1 156 ? -26.682 6.446 97.802 1.00 16.63 501 ALA A C 1
ATOM 959 O O . ALA A 1 156 ? -27.245 6.245 96.720 1.00 18.61 501 ALA A O 1
ATOM 961 N N . PHE A 1 157 ? -25.977 5.497 98.424 1.00 16.66 502 PHE A N 1
ATOM 962 C CA . PHE A 1 157 ? -25.898 4.154 97.858 1.00 18.80 502 PHE A CA 1
ATOM 963 C C . PHE A 1 157 ? -27.275 3.506 97.794 1.00 18.83 502 PHE A C 1
ATOM 964 O O . PHE A 1 157 ? -27.642 2.900 96.781 1.00 16.88 502 PHE A O 1
ATOM 972 N N . HIS A 1 158 ? -28.047 3.609 98.879 1.00 18.68 503 HIS A N 1
ATOM 973 C CA . HIS A 1 158 ? -29.371 2.997 98.900 1.00 14.94 503 HIS A CA 1
ATOM 974 C C . HIS A 1 158 ? -30.279 3.613 97.846 1.00 13.15 503 HIS A C 1
ATOM 975 O O . HIS A 1 158 ? -30.985 2.895 97.129 1.00 18.36 503 HIS A O 1
ATOM 982 N N . ILE A 1 159 ? -30.267 4.942 97.731 1.00 16.81 504 ILE A N 1
ATOM 983 C CA . ILE A 1 159 ? -31.119 5.613 96.753 1.00 19.59 504 ILE A CA 1
ATOM 984 C C . ILE A 1 159 ? -30.683 5.271 95.332 1.00 19.37 504 ILE A C 1
ATOM 985 O O . ILE A 1 159 ? -31.518 4.959 94.474 1.00 21.09 504 ILE A O 1
ATOM 990 N N . ASN A 1 160 ? -29.374 5.310 95.062 1.00 21.20 505 ASN A N 1
ATOM 991 C CA . ASN A 1 160 ? -28.889 5.043 93.709 1.00 18.73 505 ASN A CA 1
ATOM 992 C C . ASN A 1 160 ? -29.089 3.583 93.320 1.00 22.32 505 ASN A C 1
ATOM 993 O O . ASN A 1 160 ? -29.406 3.283 92.163 1.00 28.48 505 ASN A O 1
ATOM 998 N N . SER A 1 161 ? -28.906 2.659 94.265 1.00 24.52 506 SER A N 1
ATOM 999 C CA . SER A 1 161 ? -29.095 1.242 93.978 1.00 24.42 506 SER A CA 1
ATOM 1000 C C . SER A 1 161 ? -30.550 0.807 94.070 1.00 27.11 506 SER A C 1
ATOM 1001 O O . SER A 1 161 ? -30.848 -0.356 93.775 1.00 23.08 506 SER A O 1
ATOM 1004 N N . ARG A 1 162 ? -31.453 1.705 94.466 1.00 24.32 507 ARG A N 1
ATOM 1005 C CA . ARG A 1 162 ? -32.862 1.376 94.670 1.00 23.62 507 ARG A CA 1
ATOM 1006 C C . ARG A 1 162 ? -33.001 0.158 95.580 1.00 24.80 507 ARG A C 1
ATOM 1007 O O . ARG A 1 162 ? -33.727 -0.796 95.290 1.00 18.26 507 ARG A O 1
ATOM 1015 N N . SER A 1 163 ? -32.275 0.200 96.694 1.00 19.75 508 SER A N 1
ATOM 1016 C CA . SER A 1 163 ? -32.272 -0.900 97.641 1.00 21.42 508 SER A CA 1
ATOM 1017 C C . SER A 1 163 ? -33.663 -1.090 98.241 1.00 18.15 508 SER A C 1
ATOM 1018 O O . SER A 1 163 ? -34.545 -0.231 98.140 1.00 16.18 508 SER A O 1
ATOM 1021 N N . GLU A 1 164 ? -33.849 -2.246 98.881 1.00 16.43 509 GLU A N 1
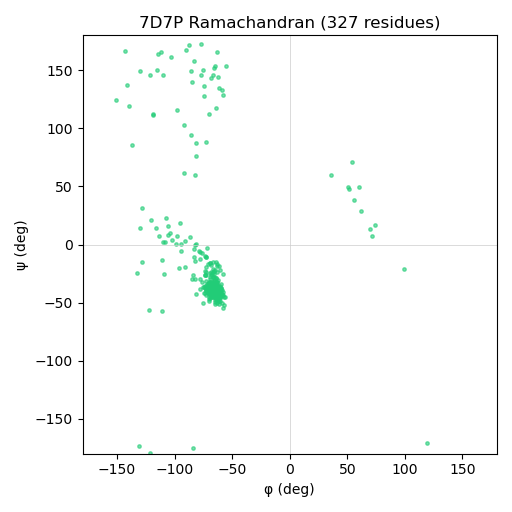ATOM 1022 C CA . GLU A 1 164 ? -35.117 -2.520 99.546 1.00 24.06 509 GLU A CA 1
ATOM 1023 C C . GLU A 1 164 ? -35.399 -1.490 100.632 1.00 22.81 509 GLU A C 1
ATOM 1024 O O . GLU A 1 164 ? -36.547 -1.065 100.813 1.00 22.77 509 GLU A O 1
ATOM 1030 N N . LEU A 1 165 ? -34.361 -1.059 101.354 1.00 16.43 510 LEU A N 1
ATOM 1031 C CA . LEU A 1 165 ? -34.550 -0.021 102.362 1.00 17.90 510 LEU A CA 1
ATOM 1032 C C . LEU A 1 165 ? -34.960 1.300 101.720 1.00 20.60 510 LEU A C 1
ATOM 1033 O O . LEU A 1 165 ? -35.823 2.013 102.248 1.00 18.59 510 LEU A O 1
ATOM 1038 N N . ALA A 1 166 ? -34.355 1.642 100.578 1.00 16.22 511 ALA A N 1
ATOM 1039 C CA . ALA A 1 166 ? -34.751 2.851 99.864 1.00 15.05 511 ALA A CA 1
ATOM 1040 C C . ALA A 1 166 ? -36.193 2.768 99.379 1.00 17.28 511 ALA A C 1
ATOM 1041 O O . ALA A 1 166 ? -36.892 3.787 99.336 1.00 18.74 511 ALA A O 1
ATOM 1043 N N . LEU A 1 167 ? -36.653 1.572 99.009 1.00 15.25 512 LEU A N 1
ATOM 1044 C CA . LEU A 1 167 ? -38.040 1.409 98.584 1.00 15.01 512 LEU A CA 1
ATOM 1045 C C . LEU A 1 167 ? -38.996 1.511 99.766 1.00 11.76 512 LEU A C 1
ATOM 1046 O O . LEU A 1 167 ? -40.108 2.034 99.630 1.00 17.34 512 LEU A O 1
ATOM 1051 N N . VAL A 1 168 ? -38.581 1.017 100.934 1.00 15.32 513 VAL A N 1
ATOM 1052 C CA . VAL A 1 168 ? -39.434 1.096 102.117 1.00 16.39 513 VAL A CA 1
ATOM 1053 C C . VAL A 1 168 ? -39.671 2.549 102.506 1.00 17.51 513 VAL A C 1
ATOM 1054 O O . VAL A 1 168 ? -40.797 2.947 102.828 1.00 13.51 513 VAL A O 1
ATOM 1058 N N . TYR A 1 169 ? -38.625 3.373 102.452 1.00 13.15 514 TYR A N 1
ATOM 1059 C CA . TYR A 1 169 ? -38.671 4.709 103.029 1.00 16.45 514 TYR A CA 1
ATOM 1060 C C . TYR A 1 169 ? -38.769 5.814 101.989 1.00 15.78 514 TYR A C 1
ATOM 1061 O O . TYR A 1 169 ? -38.673 6.994 102.346 1.00 15.12 514 TYR A O 1
ATOM 1070 N N . ASN A 1 170 ? -38.967 5.462 100.718 1.00 12.32 515 ASN A N 1
ATOM 1071 C CA . ASN A 1 170 ? -39.236 6.436 99.660 1.00 12.75 515 ASN A CA 1
ATOM 1072 C C . ASN A 1 170 ? -38.136 7.493 99.572 1.00 17.99 515 ASN A C 1
ATOM 1073 O O . ASN A 1 170 ? -38.405 8.674 99.345 1.00 13.47 515 ASN A O 1
ATOM 1078 N N . ASP A 1 171 ? -36.888 7.058 99.772 1.00 17.91 516 ASP A N 1
ATOM 1079 C CA . ASP A 1 171 ? -35.667 7.854 99.639 1.00 21.81 516 ASP A CA 1
ATOM 1080 C C . ASP A 1 171 ? -35.489 8.892 100.742 1.00 15.08 516 ASP A C 1
ATOM 1081 O O . ASP A 1 171 ? -34.559 9.702 100.668 1.00 19.69 516 ASP A O 1
ATOM 1086 N N . GLN A 1 172 ? -36.336 8.895 101.765 1.00 14.12 517 GLN A N 1
ATOM 1087 C CA . GLN A 1 172 ? -36.290 9.902 102.821 1.00 19.18 517 GLN A CA 1
ATOM 1088 C C . GLN A 1 172 ? -35.536 9.339 104.021 1.00 17.09 517 GLN A C 1
ATOM 1089 O O . GLN A 1 172 ? -35.995 8.378 104.646 1.00 17.35 517 GLN A O 1
ATOM 1095 N N . SER A 1 173 ? -34.393 9.950 104.343 1.00 16.81 518 SER A N 1
ATOM 1096 C CA . SER A 1 173 ? -33.538 9.570 105.473 1.00 16.36 518 SER A CA 1
ATOM 1097 C C . SER A 1 173 ? -33.545 8.056 105.679 1.00 15.48 518 SER A C 1
ATOM 1098 O O . SER A 1 173 ? -33.928 7.544 106.729 1.00 17.99 518 SER A O 1
ATOM 1101 N N . VAL A 1 174 ? -33.120 7.346 104.631 1.00 13.80 519 VAL A N 1
ATOM 1102 C CA . VAL A 1 174 ? -33.340 5.900 104.548 1.00 16.90 519 VAL A CA 1
ATOM 1103 C C . VAL A 1 174 ? -32.727 5.187 105.749 1.00 16.56 519 VAL A C 1
ATOM 1104 O O . VAL A 1 174 ? -33.400 4.432 106.458 1.00 12.65 519 VAL A O 1
ATOM 1108 N N . LEU A 1 175 ? -31.434 5.415 105.987 1.00 15.27 520 LEU A N 1
ATOM 1109 C CA . LEU A 1 175 ? -30.748 4.719 107.073 1.00 20.96 520 LEU A CA 1
ATOM 1110 C C . LEU A 1 175 ? -31.273 5.150 108.435 1.00 15.95 520 LEU A C 1
ATOM 1111 O O . LEU A 1 175 ? -31.506 4.307 109.309 1.00 15.57 520 LEU A O 1
ATOM 1116 N N . GLU A 1 176 ? -31.452 6.458 108.636 1.00 13.41 521 GLU A N 1
ATOM 1117 C CA . GLU A 1 176 ? -31.877 6.963 109.939 1.00 14.88 521 GLU A CA 1
ATOM 1118 C C . GLU A 1 176 ? -33.278 6.479 110.293 1.00 14.10 521 GLU A C 1
ATOM 1119 O O . GLU A 1 176 ? -33.553 6.154 111.455 1.00 15.07 521 GLU A O 1
ATOM 1125 N N . ASN A 1 177 ? -34.180 6.430 109.310 1.00 17.65 522 ASN A N 1
ATOM 1126 C CA . ASN A 1 177 ? -35.489 5.828 109.547 1.00 13.70 522 ASN A CA 1
ATOM 1127 C C . ASN A 1 177 ? -35.349 4.365 109.943 1.00 16.07 522 ASN A C 1
ATOM 1128 O O . ASN A 1 177 ? -36.068 3.876 110.824 1.00 17.84 522 ASN A O 1
ATOM 1133 N N . HIS A 1 178 ? -34.415 3.657 109.307 1.00 12.22 523 HIS A N 1
ATOM 1134 C CA . HIS A 1 178 ? -34.173 2.255 109.628 1.00 17.06 523 HIS A CA 1
ATOM 1135 C C . HIS A 1 178 ? -33.622 2.096 111.039 1.00 19.05 523 HIS A C 1
ATOM 1136 O O . HIS A 1 178 ? -34.021 1.177 111.766 1.00 14.02 523 HIS A O 1
ATOM 1143 N N . HIS A 1 179 ? -32.701 2.979 111.438 1.00 17.82 524 HIS A N 1
ATOM 1144 C CA . HIS A 1 179 ? -32.133 2.916 112.781 1.00 14.56 524 HIS A CA 1
ATOM 1145 C C . HIS A 1 179 ? -33.210 3.126 113.836 1.00 15.01 524 HIS A C 1
ATOM 1146 O O . HIS A 1 179 ? -33.306 2.365 114.806 1.00 14.82 524 HIS A O 1
ATOM 1153 N N . SER A 1 180 ? -34.034 4.163 113.657 1.00 14.78 525 SER A N 1
ATOM 1154 C CA . SER A 1 180 ? -35.061 4.486 114.641 1.00 12.15 525 SER A CA 1
ATOM 1155 C C . SER A 1 180 ? -36.091 3.369 114.751 1.00 14.24 525 SER A C 1
ATOM 1156 O O . SER A 1 180 ? -36.556 3.049 115.852 1.00 15.15 525 SER A O 1
ATOM 1159 N N . HIS A 1 181 ? -36.454 2.760 113.619 1.00 15.04 526 HIS A N 1
ATOM 1160 C CA . HIS A 1 181 ? -37.385 1.635 113.639 1.00 16.94 526 HIS A CA 1
ATOM 1161 C C . HIS A 1 181 ? -36.847 0.490 114.492 1.00 17.72 526 HIS A C 1
ATOM 1162 O O . HIS A 1 181 ? -37.550 -0.031 115.366 1.00 15.08 526 HIS A O 1
ATOM 1169 N N . LEU A 1 182 ? -35.598 0.081 114.248 1.00 14.66 527 LEU A N 1
ATOM 1170 C CA . LEU A 1 182 ? -35.021 -1.015 115.019 1.00 16.34 527 LEU A CA 1
ATOM 1171 C C . LEU A 1 182 ? -34.825 -0.636 116.481 1.00 17.90 527 LEU A C 1
ATOM 1172 O O . LEU A 1 182 ? -34.853 -1.512 117.354 1.00 13.28 527 LEU A O 1
ATOM 1177 N N . ALA A 1 183 ? -34.622 0.652 116.766 1.00 13.72 528 ALA A N 1
ATOM 1178 C CA . ALA A 1 183 ? -34.495 1.088 118.153 1.00 14.31 528 ALA A CA 1
ATOM 1179 C C . ALA A 1 183 ? -35.730 0.715 118.959 1.00 17.59 528 ALA A C 1
ATOM 1180 O O . ALA A 1 183 ? -35.623 0.274 120.110 1.00 19.10 528 ALA A O 1
ATOM 1182 N N . PHE A 1 184 ? -36.912 0.872 118.368 1.00 10.41 529 PHE A N 1
ATOM 1183 C CA . PHE A 1 184 ? -38.148 0.561 119.071 1.00 22.21 529 PHE A CA 1
ATOM 1184 C C . PHE A 1 184 ? -38.514 -0.912 118.971 1.00 21.07 529 PHE A C 1
ATOM 1185 O O . PHE A 1 184 ? -39.130 -1.452 119.896 1.00 21.06 529 PHE A O 1
ATOM 1193 N N . GLU A 1 185 ? -38.126 -1.579 117.882 1.00 11.55 530 GLU A N 1
ATOM 1194 C CA . GLU A 1 185 ? -38.324 -3.022 117.791 1.00 13.94 530 GLU A CA 1
ATOM 1195 C C . GLU A 1 185 ? -37.526 -3.747 118.865 1.00 21.75 530 GLU A C 1
ATOM 1196 O O . GLU A 1 185 ? -38.001 -4.729 119.450 1.00 20.88 530 GLU A O 1
ATOM 1202 N N . ILE A 1 186 ? -36.311 -3.272 119.145 1.00 14.32 531 ILE A N 1
ATOM 1203 C CA . ILE A 1 186 ? -35.510 -3.853 120.216 1.00 23.08 531 ILE A CA 1
ATOM 1204 C C . ILE A 1 186 ? -36.081 -3.470 121.574 1.00 28.53 531 ILE A C 1
ATOM 1205 O O . ILE A 1 186 ? -36.193 -4.307 122.478 1.00 30.31 531 ILE A O 1
ATOM 1210 N N . LEU A 1 187 ? -36.470 -2.203 121.729 1.00 29.78 532 LEU A N 1
ATOM 1211 C CA . LEU A 1 187 ? -36.875 -1.682 123.030 1.00 24.27 532 LEU A CA 1
ATOM 1212 C C . LEU A 1 187 ? -38.209 -2.266 123.479 1.00 29.85 532 LEU A C 1
ATOM 1213 O O . LEU A 1 187 ? -38.351 -2.702 124.627 1.00 42.77 532 LEU A O 1
ATOM 1218 N N . LEU A 1 188 ? -39.202 -2.283 122.589 1.00 32.03 533 LEU A N 1
ATOM 1219 C CA . LEU A 1 188 ? -40.535 -2.747 122.956 1.00 31.65 533 LEU A CA 1
ATOM 1220 C C . LEU A 1 188 ? -40.614 -4.254 123.173 1.00 45.71 533 LEU A C 1
ATOM 1221 O O . LEU A 1 188 ? -41.685 -4.748 123.546 1.00 48.33 533 LEU A O 1
ATOM 1226 N N . GLU A 1 189 ? -39.532 -4.996 122.952 1.00 36.56 534 GLU A N 1
ATOM 1227 C CA . GLU A 1 189 ? -39.523 -6.406 123.311 1.00 46.69 534 GLU A CA 1
ATOM 1228 C C . GLU A 1 189 ? -39.593 -6.554 124.831 1.00 48.92 534 GLU A C 1
ATOM 1229 O O . GLU A 1 189 ? -39.048 -5.738 125.581 1.00 51.53 534 GLU A O 1
ATOM 1235 N N . LYS A 1 190 ? -40.274 -7.614 125.279 1.00 55.46 535 LYS A N 1
ATOM 1236 C CA . LYS A 1 190 ? -40.645 -7.735 126.690 1.00 50.83 535 LYS A CA 1
ATOM 1237 C C . LYS A 1 190 ? -39.421 -7.831 127.596 1.00 46.82 535 LYS A C 1
ATOM 1238 O O . LYS A 1 190 ? -39.317 -7.108 128.595 1.00 34.80 535 LYS A O 1
ATOM 1240 N N . GLY A 1 191 ? -38.490 -8.731 127.276 1.00 48.58 536 GLY A N 1
ATOM 1241 C CA . GLY A 1 191 ? -37.303 -8.903 128.098 1.00 37.63 536 GLY A CA 1
ATOM 1242 C C . GLY A 1 191 ? -36.290 -7.781 127.991 1.00 34.39 536 GLY A C 1
ATOM 1243 O O . GLY A 1 191 ? -35.346 -7.744 128.788 1.00 30.30 536 GLY A O 1
ATOM 1244 N N . CYS A 1 192 ? -36.457 -6.875 127.028 1.00 33.80 537 CYS A N 1
ATOM 1245 C CA . CYS A 1 192 ? -35.560 -5.739 126.862 1.00 32.04 537 CYS A CA 1
ATOM 1246 C C . CYS A 1 192 ? -36.252 -4.410 127.134 1.00 34.04 537 CYS A C 1
ATOM 1247 O O . CYS A 1 192 ? -35.650 -3.352 126.912 1.00 29.88 537 CYS A O 1
ATOM 1250 N N . ASN A 1 193 ? -37.494 -4.434 127.618 1.00 32.10 538 ASN A N 1
ATOM 1251 C CA . ASN A 1 193 ? -38.263 -3.210 127.800 1.00 25.63 538 ASN A CA 1
ATOM 1252 C C . ASN A 1 193 ? -37.753 -2.399 128.985 1.00 34.84 538 ASN A C 1
ATOM 1253 O O . ASN A 1 193 ? -38.244 -2.544 130.110 1.00 31.70 538 ASN A O 1
ATOM 1258 N N . VAL A 1 194 ? -36.773 -1.529 128.729 1.00 25.49 539 VAL A N 1
ATOM 1259 C CA . VAL A 1 194 ? -36.224 -0.668 129.773 1.00 31.74 539 VAL A CA 1
ATOM 1260 C C . VAL A 1 194 ? -37.118 0.521 130.085 1.00 30.43 539 VAL A C 1
ATOM 1261 O O . VAL A 1 194 ? -36.906 1.191 131.104 1.00 26.41 539 VAL A O 1
ATOM 1265 N N . VAL A 1 195 ? -38.118 0.795 129.251 1.00 19.14 540 VAL A N 1
ATOM 1266 C CA . VAL A 1 195 ? -39.043 1.898 129.471 1.00 22.08 540 VAL A CA 1
ATOM 1267 C C . VAL A 1 195 ? -40.421 1.390 129.897 1.00 23.13 540 VAL A C 1
ATOM 1268 O O . VAL A 1 195 ? -41.417 2.095 129.746 1.00 21.70 540 VAL A O 1
ATOM 1272 N N . GLU A 1 196 ? -40.486 0.174 130.446 1.00 22.58 541 GLU A N 1
ATOM 1273 C CA . GLU A 1 196 ? -41.767 -0.432 130.794 1.00 25.92 541 GLU A CA 1
ATOM 1274 C C . GLU A 1 196 ? -42.524 0.349 131.863 1.00 25.15 541 GLU A C 1
ATOM 1275 O O . GLU A 1 196 ? -43.752 0.241 131.934 1.00 23.15 541 GLU A O 1
ATOM 1281 N N . ASN A 1 197 ? -41.834 1.133 132.690 1.00 23.61 542 ASN A N 1
ATOM 1282 C CA . ASN A 1 197 ? -42.482 1.825 133.797 1.00 28.92 542 ASN A CA 1
ATOM 1283 C C . ASN A 1 197 ? -42.914 3.246 133.458 1.00 32.51 542 ASN A C 1
ATOM 1284 O O . ASN A 1 197 ? -43.459 3.933 134.329 1.00 31.70 542 ASN A O 1
ATOM 1289 N N . LEU A 1 198 ? -42.689 3.705 132.230 1.00 22.93 543 LEU A N 1
ATOM 1290 C CA . LEU A 1 198 ? -43.159 5.020 131.819 1.00 23.19 543 LEU A CA 1
ATOM 1291 C C . LEU A 1 198 ? -44.654 4.980 131.529 1.00 25.75 543 LEU A C 1
ATOM 1292 O O . LEU A 1 198 ? -45.183 3.981 131.033 1.00 33.22 543 LEU A O 1
ATOM 1297 N N . ASP A 1 199 ? -45.337 6.080 131.836 1.00 26.51 544 ASP A N 1
ATOM 1298 C CA . ASP A 1 199 ? -46.762 6.175 131.540 1.00 33.68 544 ASP A CA 1
ATOM 1299 C C . ASP A 1 199 ? -46.946 6.621 130.089 1.00 32.10 544 ASP A C 1
ATOM 1300 O O . ASP A 1 199 ? -45.983 6.766 129.330 1.00 26.68 544 ASP A O 1
ATOM 1305 N N . GLU A 1 200 ? -48.199 6.853 129.692 1.00 27.94 545 GLU A N 1
ATOM 1306 C CA . GLU A 1 200 ? -48.498 7.151 128.295 1.00 28.66 545 GLU A CA 1
ATOM 1307 C C . GLU A 1 200 ? -47.865 8.466 127.857 1.00 31.70 545 GLU A C 1
ATOM 1308 O O . GLU A 1 200 ? -47.200 8.531 126.816 1.00 25.79 545 GLU A O 1
ATOM 1310 N N . ASP A 1 201 ? -48.059 9.529 128.643 1.00 27.78 546 ASP A N 1
ATOM 1311 C CA . ASP A 1 201 ? -47.534 10.838 128.263 1.00 22.47 546 ASP A CA 1
ATOM 1312 C C . ASP A 1 201 ? -46.010 10.841 128.234 1.00 23.74 546 ASP A C 1
ATOM 1313 O O . ASP A 1 201 ? -45.400 11.488 127.375 1.00 18.29 546 ASP A O 1
ATOM 1318 N N . GLU A 1 202 ? -45.379 10.126 129.168 1.00 19.35 547 GLU A N 1
ATOM 1319 C CA . GLU A 1 202 ? -43.921 10.106 129.224 1.00 25.90 547 GLU A CA 1
ATOM 1320 C C . GLU A 1 202 ? -43.332 9.335 128.050 1.00 23.87 547 GLU A C 1
ATOM 1321 O O . GLU A 1 202 ? -42.328 9.759 127.464 1.00 19.48 547 GLU A O 1
ATOM 1327 N N . PHE A 1 203 ? -43.937 8.199 127.693 1.00 18.54 548 PHE A N 1
ATOM 1328 C CA . PHE A 1 203 ? -43.436 7.430 126.560 1.00 24.27 548 PHE A CA 1
ATOM 1329 C C . PHE A 1 203 ? -43.645 8.179 125.251 1.00 25.31 548 PHE A C 1
ATOM 1330 O O . PHE A 1 203 ? -42.800 8.110 124.351 1.00 21.44 548 PHE A O 1
ATOM 1338 N N . LYS A 1 204 ? -44.766 8.898 125.127 1.00 23.43 549 LYS A N 1
ATOM 1339 C CA . LYS A 1 204 ? -45.009 9.685 123.921 1.00 23.11 549 LYS A CA 1
ATOM 1340 C C . LYS A 1 204 ? -43.926 10.738 123.720 1.00 23.04 549 LYS A C 1
ATOM 1341 O O . LYS A 1 204 ? -43.476 10.969 122.591 1.00 20.62 549 LYS A O 1
ATOM 1347 N N . ARG A 1 205 ? -43.496 11.391 124.802 1.00 17.94 550 ARG A N 1
ATOM 1348 C CA . ARG A 1 205 ? -42.418 12.368 124.685 1.00 24.09 550 ARG A CA 1
ATOM 1349 C C . ARG A 1 205 ? -41.084 11.679 124.421 1.00 21.18 550 ARG A C 1
ATOM 1350 O O . ARG A 1 205 ? -40.296 12.139 123.585 1.00 17.27 550 ARG A O 1
ATOM 1358 N N . LEU A 1 206 ? -40.826 10.564 125.111 1.00 14.38 551 LEU A N 1
ATOM 1359 C CA . LEU A 1 206 ? -39.602 9.804 124.872 1.00 24.75 551 LEU A CA 1
ATOM 1360 C C . LEU A 1 206 ? -39.519 9.322 123.429 1.00 21.42 551 LEU A C 1
ATOM 1361 O O . LEU A 1 206 ? -38.455 9.395 122.801 1.00 21.70 551 LEU A O 1
ATOM 1366 N N . ARG A 1 207 ? -40.632 8.820 122.887 1.00 16.47 552 ARG A N 1
ATOM 1367 C CA . ARG A 1 207 ? -40.641 8.362 121.501 1.00 16.14 552 ARG A CA 1
ATOM 1368 C C . ARG A 1 207 ? -40.400 9.519 120.539 1.00 18.77 552 ARG A C 1
ATOM 1369 O O . ARG A 1 207 ? -39.640 9.385 119.573 1.00 15.36 552 ARG A O 1
ATOM 1377 N N . ALA A 1 208 ? -41.030 10.669 120.795 1.00 13.61 553 ALA A N 1
ATOM 1378 C CA . ALA A 1 208 ? -40.836 11.829 119.931 1.00 23.29 553 ALA A CA 1
ATOM 1379 C C . ALA A 1 208 ? -39.391 12.313 119.964 1.00 21.71 553 ALA A C 1
ATOM 1380 O O . ALA A 1 208 ? -38.842 12.716 118.932 1.00 18.12 553 ALA A O 1
ATOM 1382 N N . VAL A 1 209 ? -38.761 12.278 121.140 1.00 12.83 554 VAL A N 1
ATOM 1383 C CA . VAL A 1 209 ? -37.381 12.736 121.259 1.00 21.83 554 VAL A CA 1
ATOM 1384 C C . VAL A 1 209 ? -36.437 11.797 120.517 1.00 17.00 554 VAL A C 1
ATOM 1385 O O . VAL A 1 209 ? -35.529 12.244 119.807 1.00 16.19 554 VAL A O 1
ATOM 1389 N N . ILE A 1 210 ? -36.637 10.484 120.663 1.00 13.86 555 ILE A N 1
ATOM 1390 C CA . ILE A 1 210 ? -35.762 9.514 120.010 1.00 18.48 555 ILE A CA 1
ATOM 1391 C C . ILE A 1 210 ? -35.886 9.616 118.494 1.00 15.88 555 ILE A C 1
ATOM 1392 O O . ILE A 1 210 ? -34.881 9.620 117.774 1.00 18.71 555 ILE A O 1
ATOM 1397 N N . ILE A 1 211 ? -37.120 9.698 117.988 1.00 16.02 556 ILE A N 1
ATOM 1398 C CA . ILE A 1 211 ? -37.332 9.774 116.544 1.00 14.89 556 ILE A CA 1
ATOM 1399 C C . ILE A 1 211 ? -36.677 11.027 115.975 1.00 24.30 556 ILE A C 1
ATOM 1400 O O . ILE A 1 211 ? -35.902 10.962 115.011 1.00 18.63 556 ILE A O 1
ATOM 1405 N N . ASN A 1 212 ? -36.970 12.187 116.571 1.00 13.92 557 ASN A N 1
ATOM 1406 C CA . ASN A 1 212 ? -36.464 13.445 116.031 1.00 18.45 557 ASN A CA 1
ATOM 1407 C C . ASN A 1 212 ? -34.944 13.512 116.102 1.00 18.61 557 ASN A C 1
ATOM 1408 O O . ASN A 1 212 ? -34.297 14.010 115.175 1.00 15.96 557 ASN A O 1
ATOM 1413 N N . CYS A 1 213 ? -34.352 13.013 117.187 1.00 13.45 558 CYS A N 1
ATOM 1414 C CA . CYS A 1 213 ? -32.905 13.124 117.335 1.00 17.66 558 CYS A CA 1
ATOM 1415 C C . CYS A 1 213 ? -32.174 12.173 116.395 1.00 15.81 558 CYS A C 1
ATOM 1416 O O . CYS A 1 213 ? -31.159 12.551 115.799 1.00 14.54 558 CYS A O 1
ATOM 1419 N N . ILE A 1 214 ? -32.679 10.945 116.233 1.00 11.95 559 ILE A N 1
ATOM 1420 C CA . ILE A 1 214 ? -32.031 10.007 115.318 1.00 14.18 559 ILE A CA 1
ATOM 1421 C C . ILE A 1 214 ? -32.187 10.468 113.872 1.00 20.26 559 ILE A C 1
ATOM 1422 O O . ILE A 1 214 ? -31.236 10.405 113.081 1.00 18.90 559 ILE A O 1
ATOM 1427 N N . LEU A 1 215 ? -33.380 10.942 113.501 1.00 16.44 560 LEU A N 1
ATOM 1428 C CA . LEU A 1 215 ? -33.585 11.431 112.141 1.00 14.28 560 LEU A CA 1
ATOM 1429 C C . LEU A 1 215 ? -32.722 12.650 111.847 1.00 21.62 560 LEU A C 1
ATOM 1430 O O . LEU A 1 215 ? -32.343 12.880 110.692 1.00 20.54 560 LEU A O 1
ATOM 1435 N N . ASN A 1 216 ? -32.396 13.438 112.870 1.00 15.27 561 ASN A N 1
ATOM 1436 C CA . ASN A 1 216 ? -31.534 14.597 112.681 1.00 18.08 561 ASN A CA 1
ATOM 1437 C C . ASN A 1 216 ? -30.051 14.244 112.669 1.00 15.44 561 ASN A C 1
ATOM 1438 O O . ASN A 1 216 ? -29.221 15.146 112.507 1.00 19.68 561 ASN A O 1
ATOM 1443 N N . THR A 1 217 ? -29.690 12.969 112.826 1.00 18.41 562 THR A N 1
ATOM 1444 C CA . THR A 1 217 ? -28.317 12.561 112.558 1.00 17.11 562 THR A CA 1
ATOM 1445 C C . THR A 1 217 ? -28.049 12.393 111.069 1.00 19.16 562 THR A C 1
ATOM 1446 O O . THR A 1 217 ? -26.902 12.137 110.686 1.00 22.54 562 THR A O 1
ATOM 1450 N N . ASP A 1 218 ? -29.078 12.524 110.233 1.00 15.05 563 ASP A N 1
ATOM 1451 C CA . ASP A 1 218 ? -28.903 12.534 108.788 1.00 22.73 563 ASP A CA 1
ATOM 1452 C C . ASP A 1 218 ? -28.089 13.755 108.380 1.00 22.26 563 ASP A C 1
ATOM 1453 O O . ASP A 1 218 ? -28.516 14.894 108.591 1.00 22.27 563 ASP A O 1
ATOM 1458 N N . MET A 1 219 ? -26.912 13.510 107.798 1.00 21.88 564 MET A N 1
ATOM 1459 C CA . MET A 1 219 ? -26.034 14.607 107.400 1.00 19.78 564 MET A CA 1
ATOM 1460 C C . MET A 1 219 ? -26.714 15.558 106.422 1.00 24.09 564 MET A C 1
ATOM 1461 O O . MET A 1 219 ? -26.344 16.736 106.346 1.00 22.98 564 MET A O 1
ATOM 1466 N N . ALA A 1 220 ? -27.711 15.075 105.676 1.00 24.86 565 ALA A N 1
ATOM 1467 C CA . ALA A 1 220 ? -28.457 15.928 104.759 1.00 21.97 565 ALA A CA 1
ATOM 1468 C C . ALA A 1 220 ? -29.242 17.023 105.470 1.00 25.16 565 ALA A C 1
ATOM 1469 O O . ALA A 1 220 ? -29.687 17.967 104.809 1.00 36.51 565 ALA A O 1
ATOM 1471 N N . THR A 1 221 ? -29.425 16.926 106.786 1.00 18.97 566 THR A N 1
ATOM 1472 C CA . THR A 1 221 ? -30.107 17.953 107.561 1.00 20.15 566 THR A CA 1
ATOM 1473 C C . THR A 1 221 ? -29.144 18.815 108.371 1.00 21.93 566 THR A C 1
ATOM 1474 O O . THR A 1 221 ? -29.590 19.606 109.208 1.00 25.92 566 THR A O 1
ATOM 1478 N N . HIS A 1 222 ? -27.836 18.684 108.135 1.00 18.40 567 HIS A N 1
ATOM 1479 C CA . HIS A 1 222 ? -26.852 19.454 108.891 1.00 20.13 567 HIS A CA 1
ATOM 1480 C C . HIS A 1 222 ? -27.002 20.952 108.635 1.00 29.55 567 HIS A C 1
ATOM 1481 O O . HIS A 1 222 ? -27.022 21.754 109.577 1.00 25.24 567 HIS A O 1
ATOM 1488 N N . HIS A 1 223 ? -27.124 21.344 107.364 1.00 27.18 568 HIS A N 1
ATOM 1489 C CA . HIS A 1 223 ? -27.160 22.763 107.017 1.00 33.24 568 HIS A CA 1
ATOM 1490 C C . HIS A 1 223 ? -28.395 23.452 107.593 1.00 30.59 568 HIS A C 1
ATOM 1491 O O . HIS A 1 223 ? -28.313 24.596 108.056 1.00 29.02 568 HIS A O 1
ATOM 1498 N N . THR A 1 224 ? -29.548 22.775 107.578 1.00 30.46 569 THR A N 1
ATOM 1499 C CA . THR A 1 224 ? -30.761 23.395 108.109 1.00 26.63 569 THR A CA 1
ATOM 1500 C C . THR A 1 224 ? -30.631 23.691 109.599 1.00 31.68 569 THR A C 1
ATOM 1501 O O . THR A 1 224 ? -31.056 24.755 110.064 1.00 27.22 569 THR A O 1
ATOM 1505 N N . LYS A 1 225 ? -30.047 22.767 110.366 1.00 27.08 570 LYS A N 1
ATOM 1506 C CA . LYS A 1 225 ? -29.852 23.026 111.787 1.00 23.85 570 LYS A CA 1
ATOM 1507 C C . LYS A 1 225 ? -28.817 24.118 112.014 1.00 28.98 570 LYS A C 1
ATOM 1508 O O . LYS A 1 225 ? -28.947 24.906 112.956 1.00 21.70 570 LYS A O 1
ATOM 1514 N N . LEU A 1 226 ? -27.795 24.190 111.157 1.00 25.00 571 LEU A N 1
ATOM 1515 C CA . LEU A 1 226 ? -26.782 25.230 111.301 1.00 27.29 571 LEU A CA 1
ATOM 1516 C C . LEU A 1 226 ? -27.373 26.615 111.057 1.00 29.42 571 LEU A C 1
ATOM 1517 O O . LEU A 1 226 ? -27.042 27.571 111.769 1.00 29.19 571 LEU A O 1
ATOM 1522 N N . SER A 1 227 ? -28.256 26.739 110.058 1.00 30.09 572 SER A N 1
ATOM 1523 C CA . SER A 1 227 ? -28.891 28.023 109.769 1.00 31.37 572 SER A CA 1
ATOM 1524 C C . SER A 1 227 ? -29.779 28.479 110.920 1.00 31.71 572 SER A C 1
ATOM 1525 O O . SER A 1 227 ? -29.793 29.666 111.268 1.00 33.51 572 SER A O 1
ATOM 1528 N N . LYS A 1 228 ? -30.536 27.556 111.516 1.00 25.69 573 LYS A N 1
ATOM 1529 C CA . LYS A 1 228 ? -31.416 27.926 112.621 1.00 23.94 573 LYS A CA 1
ATOM 1530 C C . LYS A 1 228 ? -30.614 28.318 113.855 1.00 27.77 573 LYS A C 1
ATOM 1531 O O . LYS A 1 228 ? -31.008 29.227 114.596 1.00 27.99 573 LYS A O 1
ATOM 1537 N N . MET A 1 229 ? -29.484 27.647 114.090 1.00 22.33 574 MET A N 1
ATOM 1538 C CA . MET A 1 229 ? -28.605 28.035 115.187 1.00 26.19 574 MET A CA 1
ATOM 1539 C C . MET A 1 229 ? -28.029 29.429 114.965 1.00 26.32 574 MET A C 1
ATOM 1540 O O . MET A 1 229 ? -27.864 30.200 115.918 1.00 23.88 574 MET A O 1
ATOM 1545 N N . GLU A 1 230 ? -27.718 29.770 113.711 1.00 24.42 575 GLU A N 1
ATOM 1546 C CA . GLU A 1 230 ? -27.210 31.105 113.411 1.00 34.42 575 GLU A CA 1
ATOM 1547 C C . GLU A 1 230 ? -28.265 32.172 113.677 1.00 35.86 575 GLU A C 1
ATOM 1548 O O . GLU A 1 230 ? -27.953 33.238 114.219 1.00 31.29 575 GLU A O 1
ATOM 1554 N N . GLU A 1 231 ? -29.519 31.905 113.301 1.00 33.52 576 GLU A N 1
ATOM 1555 C CA . GLU A 1 231 ? -30.582 32.874 113.549 1.00 36.77 576 GLU A CA 1
ATOM 1556 C C . GLU A 1 231 ? -30.870 33.011 115.040 1.00 36.07 576 GLU A C 1
ATOM 1557 O O . GLU A 1 231 ? -31.162 34.111 115.522 1.00 38.97 576 GLU A O 1
ATOM 1563 N N . VAL A 1 232 ? -30.794 31.905 115.785 1.00 35.04 577 VAL A N 1
ATOM 1564 C CA . VAL A 1 232 ? -30.993 31.970 117.230 1.00 30.45 577 VAL A CA 1
ATOM 1565 C C . VAL A 1 232 ? -29.877 32.775 117.885 1.00 33.87 577 VAL A C 1
ATOM 1566 O O . VAL A 1 232 ? -30.122 33.570 118.802 1.00 38.42 577 VAL A O 1
ATOM 1570 N N . ASN A 1 233 ? -28.638 32.594 117.422 1.00 28.56 578 ASN A N 1
ATOM 1571 C CA . ASN A 1 233 ? -27.525 33.360 117.972 1.00 32.58 578 ASN A CA 1
ATOM 1572 C C . ASN A 1 233 ? -27.641 34.841 117.637 1.00 30.62 578 ASN A C 1
ATOM 1573 O O . ASN A 1 233 ? -27.214 35.688 118.430 1.00 32.82 578 ASN A O 1
ATOM 1578 N N . ARG A 1 234 ? -28.211 35.173 116.474 1.00 33.85 579 ARG A N 1
ATOM 1579 C CA . ARG A 1 234 ? -28.406 36.573 116.110 1.00 37.01 579 ARG A CA 1
ATOM 1580 C C . ARG A 1 234 ? -29.395 37.267 117.037 1.00 37.43 579 ARG A C 1
ATOM 1581 O O . ARG A 1 234 ? -29.308 38.485 117.232 1.00 40.10 579 ARG A O 1
ATOM 1589 N N . LEU A 1 235 ? -30.341 36.521 117.608 1.00 36.62 580 LEU A N 1
ATOM 1590 C CA . LEU A 1 235 ? -31.374 37.082 118.466 1.00 36.80 580 LEU A CA 1
ATOM 1591 C C . LEU A 1 235 ? -31.018 36.999 119.947 1.00 35.05 580 LEU A C 1
ATOM 1592 O O . LEU A 1 235 ? -31.906 37.102 120.799 1.00 44.93 580 LEU A O 1
ATOM 1597 N N . GLY A 1 236 ? -29.739 36.812 120.271 1.00 34.88 581 GLY A N 1
ATOM 1598 C CA . GLY A 1 236 ? -29.279 36.781 121.639 1.00 39.24 581 GLY A CA 1
ATOM 1599 C C . GLY A 1 236 ? -29.074 35.393 122.212 1.00 42.38 581 GLY A C 1
ATOM 1600 O O . GLY A 1 236 ? -28.338 35.248 123.195 1.00 36.57 581 GLY A O 1
ATOM 1601 N N . GLY A 1 237 ? -29.703 34.379 121.635 1.00 41.93 582 GLY A N 1
ATOM 1602 C CA . GLY A 1 237 ? -29.558 33.010 122.085 1.00 44.29 582 GLY A CA 1
ATOM 1603 C C . GLY A 1 237 ? -30.882 32.425 122.530 1.00 39.43 582 GLY A C 1
ATOM 1604 O O . GLY A 1 237 ? -31.953 33.008 122.338 1.00 43.59 582 GLY A O 1
ATOM 1605 N N . PHE A 1 238 ? -30.798 31.246 123.139 1.00 37.36 583 PHE A N 1
ATOM 1606 C CA . PHE A 1 238 ? -31.991 30.553 123.603 1.00 40.12 583 PHE A CA 1
ATOM 1607 C C . PHE A 1 238 ? -32.539 31.214 124.862 1.00 51.94 583 PHE A C 1
ATOM 1608 O O . PHE A 1 238 ? -31.790 31.558 125.780 1.00 44.68 583 PHE A O 1
ATOM 1616 N N . ILE A 1 239 ? -33.859 31.385 124.904 1.00 49.18 584 ILE A N 1
ATOM 1617 C CA . ILE A 1 239 ? -34.538 32.077 125.995 1.00 49.96 584 ILE A CA 1
ATOM 1618 C C . ILE A 1 239 ? -35.489 31.093 126.664 1.00 44.92 584 ILE A C 1
ATOM 1619 O O . ILE A 1 239 ? -36.488 30.678 126.063 1.00 49.07 584 ILE A O 1
ATOM 1621 N N . ASN A 1 240 ? -35.181 30.726 127.909 1.00 50.94 585 ASN A N 1
ATOM 1622 C CA . ASN A 1 240 ? -36.027 29.871 128.743 1.00 48.43 585 ASN A CA 1
ATOM 1623 C C . ASN A 1 240 ? -36.375 28.564 128.025 1.00 45.89 585 ASN A C 1
ATOM 1624 O O . ASN A 1 240 ? -37.512 28.316 127.622 1.00 41.77 585 ASN A O 1
ATOM 1629 N N . LEU A 1 241 ? -35.349 27.722 127.893 1.00 35.73 586 LEU A N 1
ATOM 1630 C CA . LEU A 1 241 ? -35.533 26.429 127.248 1.00 37.14 586 LEU A CA 1
ATOM 1631 C C . LEU A 1 241 ? -36.420 25.496 128.063 1.00 35.99 586 LEU A C 1
ATOM 1632 O O . LEU A 1 241 ? -37.059 24.610 127.487 1.00 30.69 586 LEU A O 1
ATOM 1637 N N . ALA A 1 242 ? -36.487 25.685 129.384 1.00 37.17 587 ALA A N 1
ATOM 1638 C CA . ALA A 1 242 ? -37.272 24.795 130.230 1.00 37.40 587 ALA A CA 1
ATOM 1639 C C . ALA A 1 242 ? -38.769 24.901 129.968 1.00 34.19 587 ALA A C 1
ATOM 1640 O O . ALA A 1 242 ? -39.522 24.022 130.398 1.00 51.03 587 ALA A O 1
ATOM 1642 N N . GLU A 1 243 ? -39.217 25.946 129.274 1.00 37.60 588 GLU A N 1
ATOM 1643 C CA . GLU A 1 243 ? -40.631 26.128 128.975 1.00 42.65 588 GLU A CA 1
ATOM 1644 C C . GLU A 1 243 ? -40.980 25.924 127.510 1.00 47.41 588 GLU A C 1
ATOM 1645 O O . GLU A 1 243 ? -42.124 25.579 127.207 1.00 55.16 588 GLU A O 1
ATOM 1647 N N . ASN A 1 244 ? -40.030 26.125 126.598 1.00 47.49 589 ASN A N 1
ATOM 1648 C CA . ASN A 1 244 ? -40.269 25.965 125.163 1.00 36.56 589 ASN A CA 1
ATOM 1649 C C . ASN A 1 244 ? -39.910 24.534 124.778 1.00 38.86 589 ASN A C 1
ATOM 1650 O O . ASN A 1 244 ? -38.733 24.192 124.638 1.00 30.02 589 ASN A O 1
ATOM 1655 N N . ASN A 1 245 ? -40.933 23.697 124.593 1.00 33.96 590 ASN A N 1
ATOM 1656 C CA . ASN A 1 245 ? -40.703 22.276 124.347 1.00 35.02 590 ASN A CA 1
ATOM 1657 C C . ASN A 1 245 ? -40.065 22.039 122.984 1.00 35.45 590 ASN A C 1
ATOM 1658 O O . ASN A 1 245 ? -39.125 21.245 122.858 1.00 33.52 590 ASN A O 1
ATOM 1663 N N . ASP A 1 246 ? -40.573 22.706 121.947 1.00 27.68 591 ASP A N 1
ATOM 1664 C CA . ASP A 1 246 ? -40.056 22.478 120.602 1.00 32.85 591 ASP A CA 1
ATOM 1665 C C . ASP A 1 246 ? -38.636 23.013 120.459 1.00 35.55 591 ASP A C 1
ATOM 1666 O O . ASP A 1 246 ? -37.801 22.401 119.781 1.00 23.59 591 ASP A O 1
ATOM 1671 N N . GLN A 1 247 ? -38.343 24.149 121.095 1.00 24.00 592 GLN A N 1
ATOM 1672 C CA . GLN A 1 247 ? -36.991 24.694 121.058 1.00 25.11 592 GLN A CA 1
ATOM 1673 C C . GLN A 1 247 ? -36.023 23.841 121.870 1.00 28.53 592 GLN A C 1
ATOM 1674 O O . GLN A 1 247 ? -34.841 23.743 121.522 1.00 21.90 592 GLN A O 1
ATOM 1680 N N . ARG A 1 248 ? -36.503 23.217 122.949 1.00 24.18 593 ARG A N 1
ATOM 1681 C CA . ARG A 1 248 ? -35.652 22.316 123.720 1.00 26.15 593 ARG A CA 1
ATOM 1682 C C . ARG A 1 248 ? -35.350 21.043 122.939 1.00 25.42 593 ARG A C 1
ATOM 1683 O O . ARG A 1 248 ? -34.233 20.517 123.008 1.00 22.16 593 ARG A O 1
ATOM 1691 N N . LEU A 1 249 ? -36.331 20.533 122.189 1.00 20.94 594 LEU A N 1
ATOM 1692 C CA . LEU A 1 249 ? -36.088 19.358 121.358 1.00 23.59 594 LEU A CA 1
ATOM 1693 C C . LEU A 1 249 ? -35.071 19.661 120.264 1.00 19.42 594 LEU A C 1
ATOM 1694 O O . LEU A 1 249 ? -34.233 18.812 119.933 1.00 18.27 594 LEU A O 1
ATOM 1699 N N . PHE A 1 250 ? -35.128 20.867 119.691 1.00 17.76 595 PHE A N 1
ATOM 1700 C CA . PHE A 1 250 ? -34.134 21.264 118.699 1.00 18.26 595 PHE A CA 1
ATOM 1701 C C . PHE A 1 250 ? -32.726 21.210 119.281 1.00 18.71 595 PHE A C 1
ATOM 1702 O O . PHE A 1 250 ? -31.790 20.740 118.621 1.00 20.46 595 PHE A O 1
ATOM 1710 N N . VAL A 1 251 ? -32.561 21.680 120.520 1.00 15.22 596 VAL A N 1
ATOM 1711 C CA . VAL A 1 251 ? -31.253 21.664 121.170 1.00 19.75 596 VAL A CA 1
ATOM 1712 C C . VAL A 1 251 ? -30.779 20.232 121.391 1.00 19.57 596 VAL A C 1
ATOM 1713 O O . VAL A 1 251 ? -29.602 19.915 121.182 1.00 17.51 596 VAL A O 1
ATOM 1717 N N . LEU A 1 252 ? -31.684 19.346 121.816 1.00 18.55 597 LEU A N 1
ATOM 1718 C CA . LEU A 1 252 ? -31.317 17.941 121.978 1.00 20.77 597 LEU A CA 1
ATOM 1719 C C . LEU A 1 252 ? -30.872 17.333 120.653 1.00 23.77 597 LEU A C 1
ATOM 1720 O O . LEU A 1 252 ? -29.891 16.582 120.604 1.00 21.87 597 LEU A O 1
ATOM 1725 N N . ALA A 1 253 ? -31.585 17.646 119.568 1.00 15.31 598 ALA A N 1
ATOM 1726 C CA . ALA A 1 253 ? -31.171 17.175 118.252 1.00 20.38 598 ALA A CA 1
ATOM 1727 C C . ALA A 1 253 ? -29.813 17.748 117.866 1.00 20.11 598 ALA A C 1
ATOM 1728 O O . ALA A 1 253 ? -28.989 17.055 117.258 1.00 17.78 598 ALA A O 1
ATOM 1730 N N . VAL A 1 254 ? -29.565 19.013 118.209 1.00 19.40 599 VAL A N 1
ATOM 1731 C CA . VAL A 1 254 ? -28.273 19.626 117.920 1.00 17.35 599 VAL A CA 1
ATOM 1732 C C . VAL A 1 254 ? -27.164 18.926 118.699 1.00 16.52 599 VAL A C 1
ATOM 1733 O O . VAL A 1 254 ? -26.071 18.685 118.170 1.00 17.69 599 VAL A O 1
ATOM 1737 N N . LEU A 1 255 ? -27.432 18.568 119.958 1.00 14.60 600 LEU A N 1
ATOM 1738 C CA . LEU A 1 255 ? -26.393 17.969 120.792 1.00 17.51 600 LEU A CA 1
ATOM 1739 C C . LEU A 1 255 ? -26.080 16.538 120.366 1.00 19.84 600 LEU A C 1
ATOM 1740 O O . LEU A 1 255 ? -24.913 16.127 120.382 1.00 17.52 600 LEU A O 1
ATOM 1745 N N . LEU A 1 256 ? -27.100 15.757 119.993 1.00 13.72 601 LEU A N 1
ATOM 1746 C CA . LEU A 1 256 ? -26.833 14.393 119.541 1.00 14.07 601 LEU A CA 1
ATOM 1747 C C . LEU A 1 256 ? -26.057 14.392 118.230 1.00 14.56 601 LEU A C 1
ATOM 1748 O O . LEU A 1 256 ? -25.174 13.550 118.025 1.00 17.96 601 LEU A O 1
ATOM 1753 N N . HIS A 1 257 ? -26.378 15.322 117.328 1.00 16.51 602 HIS A N 1
ATOM 1754 C CA . HIS A 1 257 ? -25.595 15.462 116.105 1.00 17.50 602 HIS A CA 1
ATOM 1755 C C . HIS A 1 257 ? -24.154 15.836 116.424 1.00 22.43 602 HIS A C 1
ATOM 1756 O O . HIS A 1 257 ? -23.219 15.356 115.770 1.00 16.90 602 HIS A O 1
ATOM 1763 N N . THR A 1 258 ? -23.955 16.684 117.440 1.00 17.73 603 THR A N 1
ATOM 1764 C CA . THR A 1 258 ? -22.604 17.018 117.882 1.00 13.63 603 THR A CA 1
ATOM 1765 C C . THR A 1 258 ? -21.858 15.778 118.360 1.00 19.57 603 THR A C 1
ATOM 1766 O O . THR A 1 258 ? -20.689 15.576 118.013 1.00 17.14 603 THR A O 1
ATOM 1770 N N . ALA A 1 259 ? -22.518 14.933 119.159 1.00 21.59 604 ALA A N 1
ATOM 1771 C CA . ALA A 1 259 ? -21.853 13.739 119.671 1.00 19.75 604 ALA A CA 1
ATOM 1772 C C . ALA A 1 259 ? -21.589 12.724 118.567 1.00 14.79 604 ALA A C 1
ATOM 1773 O O . ALA A 1 259 ? -20.624 11.957 118.654 1.00 14.04 604 ALA A O 1
ATOM 1775 N N . ASP A 1 260 ? -22.431 12.702 117.530 1.00 19.54 605 ASP A N 1
ATOM 1776 C CA . ASP A 1 260 ? -22.208 11.793 116.411 1.00 15.23 605 ASP A CA 1
ATOM 1777 C C . ASP A 1 260 ? -20.894 12.104 115.704 1.00 16.07 605 ASP A C 1
ATOM 1778 O O . ASP A 1 260 ? -20.174 11.191 115.283 1.00 20.16 605 ASP A O 1
ATOM 1783 N N . LEU A 1 261 ? -20.564 13.386 115.569 1.00 17.33 606 LEU A N 1
ATOM 1784 C CA . LEU A 1 261 ? -19.318 13.809 114.931 1.00 18.46 606 LEU A CA 1
ATOM 1785 C C . LEU A 1 261 ? -18.214 13.974 115.977 1.00 18.46 606 LEU A C 1
ATOM 1786 O O . LEU A 1 261 ? -17.663 15.054 116.184 1.00 21.60 606 LEU A O 1
ATOM 1791 N N . HIS A 1 262 ? -17.894 12.864 116.645 1.00 21.26 607 HIS A N 1
ATOM 1792 C CA . HIS A 1 262 ? -16.949 12.895 117.756 1.00 23.43 607 HIS A CA 1
ATOM 1793 C C . HIS A 1 262 ? -15.490 12.868 117.317 1.00 26.72 607 HIS A C 1
ATOM 1794 O O . HIS A 1 262 ? -14.616 13.169 118.138 1.00 23.10 607 HIS A O 1
ATOM 1801 N N . ASN A 1 263 ? -15.206 12.530 116.058 1.00 23.92 608 ASN A N 1
ATOM 1802 C CA . ASN A 1 263 ? -13.817 12.394 115.617 1.00 31.47 608 ASN A CA 1
ATOM 1803 C C . ASN A 1 263 ? -12.987 13.658 115.826 1.00 26.96 608 ASN A C 1
ATOM 1804 O O . ASN A 1 263 ? -11.904 13.557 116.432 1.00 21.61 608 ASN A O 1
ATOM 1809 N N . PRO A 1 264 ? -13.398 14.848 115.373 1.00 25.18 609 PRO A N 1
ATOM 1810 C CA . PRO A 1 264 ? -12.517 16.019 115.500 1.00 27.43 609 PRO A CA 1
ATOM 1811 C C . PRO A 1 264 ? -12.437 16.610 116.899 1.00 18.61 609 PRO A C 1
ATOM 1812 O O . PRO A 1 264 ? -11.616 17.512 117.115 1.00 24.31 609 PRO A O 1
ATOM 1816 N N . ILE A 1 265 ? -13.246 16.156 117.851 1.00 23.54 610 ILE A N 1
ATOM 1817 C CA . ILE A 1 265 ? -13.219 16.705 119.201 1.00 22.48 610 ILE A CA 1
ATOM 1818 C C . ILE A 1 265 ? -12.542 15.745 120.180 1.00 23.34 610 ILE A C 1
ATOM 1819 O O . ILE A 1 265 ? -12.678 15.898 121.391 1.00 26.19 610 ILE A O 1
ATOM 1824 N N . LYS A 1 266 ? -11.807 14.770 119.670 1.00 23.40 611 LYS A N 1
ATOM 1825 C CA . LYS A 1 266 ? -11.038 13.820 120.454 1.00 24.25 611 LYS A CA 1
ATOM 1826 C C . LYS A 1 266 ? -9.543 14.050 120.250 1.00 19.05 611 LYS A C 1
ATOM 1827 O O . LYS A 1 266 ? -9.133 14.769 119.330 1.00 23.67 611 LYS A O 1
ATOM 1833 N N . PRO A 1 267 ? -8.692 13.473 121.104 1.00 28.34 612 PRO A N 1
ATOM 1834 C CA . PRO A 1 267 ? -7.244 13.560 120.869 1.00 30.17 612 PRO A CA 1
ATOM 1835 C C . PRO A 1 267 ? -6.881 13.030 119.487 1.00 28.11 612 PRO A C 1
ATOM 1836 O O . PRO A 1 267 ? -7.585 12.191 118.920 1.00 21.71 612 PRO A O 1
ATOM 1840 N N . PHE A 1 268 ? -5.763 13.530 118.946 1.00 22.20 613 PHE A N 1
AT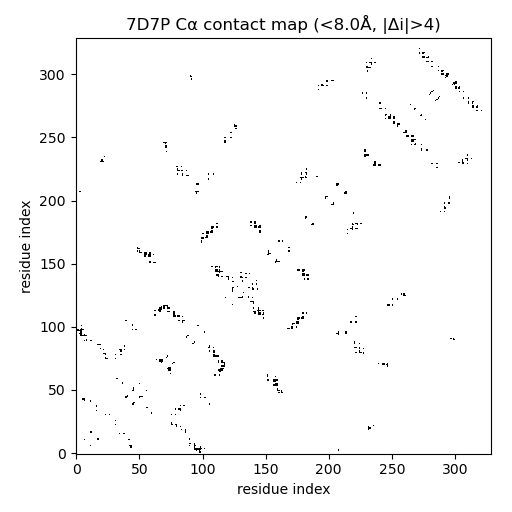OM 1841 C CA . PHE A 1 268 ? -5.466 13.294 117.534 1.00 24.64 613 PHE A CA 1
ATOM 1842 C C . PHE A 1 268 ? -5.303 11.812 117.226 1.00 19.09 613 PHE A C 1
ATOM 1843 O O . PHE A 1 268 ? -5.699 11.352 116.148 1.00 24.60 613 PHE A O 1
ATOM 1851 N N . GLU A 1 269 ? -4.712 11.048 118.148 1.00 26.68 614 GLU A N 1
ATOM 1852 C CA . GLU A 1 269 ? -4.601 9.610 117.927 1.00 24.97 614 GLU A CA 1
ATOM 1853 C C . GLU A 1 269 ? -5.978 8.976 117.775 1.00 24.78 614 GLU A C 1
ATOM 1854 O O . GLU A 1 269 ? -6.164 8.061 116.966 1.00 28.21 614 GLU A O 1
ATOM 1860 N N . SER A 1 270 ? -6.960 9.459 118.541 1.00 19.25 615 SER A N 1
ATOM 1861 C CA . SER A 1 270 ? -8.333 8.997 118.362 1.00 22.59 615 SER A CA 1
ATOM 1862 C C . SER A 1 270 ? -8.918 9.515 117.054 1.00 23.21 615 SER A C 1
ATOM 1863 O O . SER A 1 270 ? -9.617 8.779 116.345 1.00 22.31 615 SER A O 1
ATOM 1866 N N . ASN A 1 271 ? -8.634 10.778 116.716 1.00 23.34 616 ASN A N 1
ATOM 1867 C CA . ASN A 1 271 ? -9.102 11.346 115.455 1.00 25.20 616 ASN A CA 1
ATOM 1868 C C . ASN A 1 271 ? -8.605 10.532 114.264 1.00 27.20 616 ASN A C 1
ATOM 1869 O O . ASN A 1 271 ? -9.372 10.243 113.337 1.00 20.32 616 ASN A O 1
ATOM 1874 N N . LYS A 1 272 ? -7.330 10.138 114.281 1.00 18.31 617 LYS A N 1
ATOM 1875 C CA . LYS A 1 272 ? -6.740 9.478 113.121 1.00 23.60 617 LYS A CA 1
ATOM 1876 C C . LYS A 1 272 ? -7.234 8.043 112.969 1.00 24.83 617 LYS A C 1
ATOM 1877 O O . LYS A 1 272 ? -7.504 7.594 111.849 1.00 24.93 617 LYS A O 1
ATOM 1883 N N . ARG A 1 273 ? -7.345 7.303 114.075 1.00 15.91 618 ARG A N 1
ATOM 1884 C CA . ARG A 1 273 ? -7.750 5.902 113.983 1.00 25.84 618 ARG A CA 1
ATOM 1885 C C . ARG A 1 273 ? -9.186 5.765 113.491 1.00 23.27 618 ARG A C 1
ATOM 1886 O O . ARG A 1 273 ? -9.485 4.894 112.667 1.00 20.29 618 ARG A O 1
ATOM 1894 N N . TRP A 1 274 ? -10.089 6.611 113.989 1.00 24.56 619 TRP A N 1
ATOM 1895 C CA . TRP A 1 274 ? -11.482 6.529 113.563 1.00 19.68 619 TRP A CA 1
ATOM 1896 C C . TRP A 1 274 ? -11.656 7.040 112.138 1.00 18.17 619 TRP A C 1
ATOM 1897 O O . TRP A 1 274 ? -12.446 6.483 111.367 1.00 17.57 619 TRP A O 1
ATOM 1908 N N . SER A 1 275 ? -10.928 8.098 111.769 1.00 11.92 620 SER A N 1
ATOM 1909 C CA . SER A 1 275 ? -11.019 8.616 110.406 1.00 24.37 620 SER A CA 1
ATOM 1910 C C . SER A 1 275 ? -10.499 7.603 109.394 1.00 15.88 620 SER A C 1
ATOM 1911 O O . SER A 1 275 ? -11.053 7.472 108.297 1.00 21.40 620 SER A O 1
ATOM 1914 N N . ALA A 1 276 ? -9.430 6.882 109.741 1.00 17.03 621 ALA A N 1
ATOM 1915 C CA . ALA A 1 276 ? -8.929 5.834 108.859 1.00 20.28 621 ALA A CA 1
ATOM 1916 C C . ALA A 1 276 ? -9.931 4.696 108.722 1.00 26.79 621 ALA A C 1
ATOM 1917 O O . ALA A 1 276 ? -9.990 4.046 107.672 1.00 18.71 621 ALA A O 1
ATOM 1919 N N . ARG A 1 277 ? -10.722 4.443 109.768 1.00 11.23 622 ARG A N 1
ATOM 1920 C CA . ARG A 1 277 ? -11.757 3.418 109.689 1.00 21.49 622 ARG A CA 1
ATOM 1921 C C . ARG A 1 277 ? -12.909 3.862 108.797 1.00 15.51 622 ARG A C 1
ATOM 1922 O O . ARG A 1 277 ? -13.474 3.049 108.058 1.00 15.99 622 ARG A O 1
ATOM 1930 N N . LEU A 1 278 ? -13.271 5.148 108.849 1.00 11.91 623 LEU A N 1
ATOM 1931 C CA . LEU A 1 278 ? -14.318 5.653 107.966 1.00 15.52 623 LEU A CA 1
ATOM 1932 C C . LEU A 1 278 ? -13.870 5.625 106.510 1.00 19.42 623 LEU A C 1
ATOM 1933 O O . LEU A 1 278 ? -14.662 5.303 105.616 1.00 14.81 623 LEU A O 1
ATOM 1938 N N . GLN A 1 279 ? -12.604 5.967 106.254 1.00 18.49 624 GLN A N 1
ATOM 1939 C CA . GLN A 1 279 ? -12.074 5.901 104.896 1.00 18.77 624 GLN A CA 1
ATOM 1940 C C . GLN A 1 279 ? -12.164 4.485 104.339 1.00 15.03 624 GLN A C 1
ATOM 1941 O O . GLN A 1 279 ? -12.451 4.295 103.152 1.00 21.80 624 GLN A O 1
ATOM 1947 N N . LYS A 1 280 ? -11.932 3.478 105.186 1.00 18.89 625 LYS A N 1
ATOM 1948 C CA . LYS A 1 280 ? -12.042 2.093 104.738 1.00 18.73 625 LYS A CA 1
ATOM 1949 C C . LYS A 1 280 ? -13.464 1.764 104.302 1.00 21.72 625 LYS A C 1
ATOM 1950 O O . LYS A 1 280 ? -13.667 1.044 103.316 1.00 20.17 625 LYS A O 1
ATOM 1956 N N . GLU A 1 281 ? -14.463 2.280 105.024 1.00 17.26 626 GLU A N 1
ATOM 1957 C CA . GLU A 1 281 ? -15.846 2.101 104.597 1.00 18.18 626 GLU A CA 1
ATOM 1958 C C . GLU A 1 281 ? -16.109 2.815 103.276 1.00 18.59 626 GLU A C 1
ATOM 1959 O O . GLU A 1 281 ? -16.778 2.268 102.390 1.00 16.78 626 GLU A O 1
ATOM 1965 N N . PHE A 1 282 ? -15.590 4.036 103.128 1.00 16.37 627 PHE A N 1
ATOM 1966 C CA . PHE A 1 282 ? -15.749 4.759 101.870 1.00 17.99 627 PHE A CA 1
ATOM 1967 C C . PHE A 1 282 ? -15.153 3.973 100.707 1.00 19.27 627 PHE A C 1
ATOM 1968 O O . PHE A 1 282 ? -15.766 3.874 99.638 1.00 18.65 627 PHE A O 1
ATOM 1976 N N . ASN A 1 283 ? -13.962 3.397 100.901 1.00 17.84 628 ASN A N 1
ATOM 1977 C CA . ASN A 1 283 ? -13.314 2.647 99.829 1.00 22.33 628 ASN A CA 1
ATOM 1978 C C . ASN A 1 283 ? -14.092 1.384 99.485 1.00 20.39 628 ASN A C 1
ATOM 1979 O O . ASN A 1 283 ? -14.199 1.017 98.308 1.00 21.74 628 ASN A O 1
ATOM 1984 N N . ASN A 1 284 ? -14.637 0.701 100.496 1.00 19.61 629 ASN A N 1
ATOM 1985 C CA . ASN A 1 284 ? -15.445 -0.486 100.235 1.00 22.36 629 ASN A CA 1
ATOM 1986 C C . ASN A 1 284 ? -16.718 -0.146 99.470 1.00 22.07 629 ASN A C 1
ATOM 1987 O O . ASN A 1 284 ? -17.171 -0.942 98.640 1.00 20.95 629 ASN A O 1
ATOM 1992 N N . GLN A 1 285 ? -17.309 1.024 99.732 1.00 22.60 630 GLN A N 1
ATOM 1993 C CA . GLN A 1 285 ? -18.535 1.398 99.033 1.00 17.43 630 GLN A CA 1
ATOM 1994 C C . GLN A 1 285 ? -18.263 1.684 97.561 1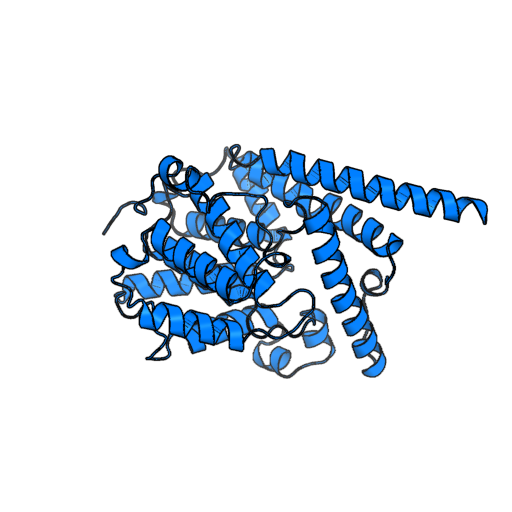.00 20.18 630 GLN A C 1
ATOM 1995 O O . GLN A 1 285 ? -19.008 1.231 96.684 1.00 23.66 630 GLN A O 1
ATOM 2001 N N . VAL A 1 286 ? -17.205 2.449 97.276 1.00 17.37 631 VAL A N 1
ATOM 2002 C CA . VAL A 1 286 ? -16.828 2.735 95.892 1.00 23.66 631 VAL A CA 1
ATOM 2003 C C . VAL A 1 286 ? -16.551 1.441 95.137 1.00 20.72 631 VAL A C 1
ATOM 2004 O O . VAL A 1 286 ? -16.918 1.294 93.965 1.00 26.14 631 VAL A O 1
ATOM 2008 N N . GLU A 1 287 ? -15.907 0.480 95.802 1.00 22.93 632 GLU A N 1
ATOM 2009 C CA . GLU A 1 287 ? -15.657 -0.818 95.182 1.00 22.01 632 GLU A CA 1
ATOM 2010 C C . GLU A 1 287 ? -16.963 -1.553 94.902 1.00 30.27 632 GLU A C 1
ATOM 2011 O O . GLU A 1 287 ? -17.119 -2.178 93.846 1.00 25.05 632 GLU A O 1
ATOM 2017 N N . LEU A 1 288 ? -17.922 -1.477 95.829 1.00 26.78 633 LEU A N 1
ATOM 2018 C CA . LEU A 1 288 ? -19.223 -2.097 95.596 1.00 16.67 633 LEU A CA 1
ATOM 2019 C C . LEU A 1 288 ? -20.019 -1.350 94.534 1.00 22.68 633 LEU A C 1
ATOM 2020 O O . LEU A 1 288 ? -20.756 -1.975 93.762 1.00 21.84 633 LEU A O 1
ATOM 2025 N N . GLU A 1 289 ? -19.883 -0.022 94.472 1.00 24.16 634 GLU A N 1
ATOM 2026 C CA . GLU A 1 289 ? -20.649 0.754 93.502 1.00 22.53 634 GLU A CA 1
ATOM 2027 C C . GLU A 1 289 ? -20.157 0.506 92.080 1.00 27.68 634 GLU A C 1
ATOM 2028 O O . GLU A 1 289 ? -20.953 0.500 91.134 1.00 28.48 634 GLU A O 1
ATOM 2034 N N . ALA A 1 290 ? -18.849 0.299 91.910 1.00 20.61 635 ALA A N 1
ATOM 2035 C CA . ALA A 1 290 ? -18.319 -0.016 90.587 1.00 27.54 635 ALA A CA 1
ATOM 2036 C C . ALA A 1 290 ? -18.788 -1.388 90.117 1.00 23.45 635 ALA A C 1
ATOM 2037 O O . ALA A 1 290 ? -19.125 -1.566 88.942 1.00 30.15 635 ALA A O 1
ATOM 2039 N N . LYS A 1 291 ? -18.830 -2.367 91.025 1.00 29.71 636 LYS A N 1
ATOM 2040 C CA . LYS A 1 291 ? -19.321 -3.695 90.678 1.00 28.65 636 LYS A CA 1
ATOM 2041 C C . LYS A 1 291 ? -20.806 -3.695 90.341 1.00 36.06 636 LYS A C 1
ATOM 2042 O O . LYS A 1 291 ? -21.269 -4.601 89.638 1.00 31.92 636 LYS A O 1
ATOM 2044 N N . MET A 1 292 ? -21.561 -2.711 90.826 1.00 37.63 637 MET A N 1
ATOM 2045 C CA . MET A 1 292 ? -22.989 -2.610 90.554 1.00 33.43 637 MET A CA 1
ATOM 2046 C C . MET A 1 292 ? -23.317 -1.566 89.496 1.00 30.86 637 MET A C 1
ATOM 2047 O O . MET A 1 292 ? -24.500 -1.331 89.226 1.00 30.40 637 MET A O 1
ATOM 2052 N N . ASN A 1 293 ? -22.300 -0.944 88.893 1.00 29.98 638 ASN A N 1
ATOM 2053 C CA . ASN A 1 293 ? -22.479 0.085 87.867 1.00 30.56 638 ASN A CA 1
ATOM 2054 C C . ASN A 1 293 ? -23.261 1.279 88.416 1.00 31.59 638 ASN A C 1
ATOM 2055 O O . ASN A 1 293 ? -24.232 1.748 87.820 1.00 36.93 638 ASN A O 1
ATOM 2060 N N . LEU A 1 294 ? -22.820 1.774 89.570 1.00 25.27 639 LEU A N 1
ATOM 2061 C CA . LEU A 1 294 ? -23.434 2.915 90.226 1.00 28.07 639 LEU A CA 1
ATOM 2062 C C . LEU A 1 294 ? -22.454 4.081 90.278 1.00 21.31 639 LEU A C 1
ATOM 2063 O O . LEU A 1 294 ? -21.239 3.869 90.340 1.00 24.21 639 LEU A O 1
ATOM 2068 N N . PRO A 1 295 ? -22.947 5.319 90.258 1.00 24.79 640 PRO A N 1
ATOM 2069 C CA . PRO A 1 295 ? -22.046 6.467 90.397 1.00 28.87 640 PRO A CA 1
ATOM 2070 C C . PRO A 1 295 ? -21.403 6.503 91.775 1.00 29.78 640 PRO A C 1
ATOM 2071 O O . PRO A 1 295 ? -21.958 6.013 92.762 1.00 28.29 640 PRO A O 1
ATOM 2075 N N . SER A 1 296 ? -20.211 7.090 91.831 1.00 25.00 641 SER A N 1
ATOM 2076 C CA . SER A 1 296 ? -19.463 7.234 93.069 1.00 25.20 641 SER A CA 1
ATOM 2077 C C . SER A 1 296 ? -19.003 8.676 93.222 1.00 35.37 641 SER A C 1
ATOM 2078 O O . SER A 1 296 ? -18.760 9.374 92.235 1.00 36.99 641 SER A O 1
ATOM 2081 N N . LEU A 1 297 ? -18.898 9.119 94.473 1.00 31.27 642 LEU A N 1
ATOM 2082 C CA . LEU A 1 297 ? -18.370 10.448 94.752 1.00 32.47 642 LEU A CA 1
ATOM 2083 C C . LEU A 1 297 ? -16.844 10.400 94.799 1.00 39.89 642 LEU A C 1
ATOM 2084 O O . LEU A 1 297 ? -16.269 9.452 95.343 1.00 32.41 642 LEU A O 1
ATOM 2089 N N . PRO A 1 298 ? -16.166 11.408 94.243 1.00 39.42 643 PRO A N 1
ATOM 2090 C CA . PRO A 1 298 ? -14.706 11.309 94.108 1.00 37.86 643 PRO A CA 1
ATOM 2091 C C . PRO A 1 298 ? -13.967 11.340 95.435 1.00 37.57 643 PRO A C 1
ATOM 2092 O O . PRO A 1 298 ? -12.857 10.800 95.516 1.00 39.21 643 PRO A O 1
ATOM 2096 N N . PHE A 1 299 ? -14.541 11.953 96.477 1.00 36.36 644 PHE A N 1
ATOM 2097 C CA . PHE A 1 299 ? -13.865 12.013 97.771 1.00 39.03 644 PHE A CA 1
ATOM 2098 C C . PHE A 1 299 ? -13.720 10.635 98.407 1.00 40.04 644 PHE A C 1
ATOM 2099 O O . PHE A 1 299 ? -12.788 10.411 99.187 1.00 38.25 644 PHE A O 1
ATOM 2101 N N . MET A 1 300 ? -14.625 9.707 98.096 1.00 32.36 645 MET A N 1
ATOM 2102 C CA . MET A 1 300 ? -14.584 8.372 98.680 1.00 30.09 645 MET A CA 1
ATOM 2103 C C . MET A 1 300 ? -13.536 7.469 98.044 1.00 25.15 645 MET A C 1
ATOM 2104 O O . MET A 1 300 ? -13.321 6.358 98.540 1.00 28.40 645 MET A O 1
ATOM 2109 N N . ARG A 1 301 ? -12.879 7.911 96.972 1.00 30.74 646 ARG A N 1
ATOM 2110 C CA . ARG A 1 301 ? -11.929 7.050 96.277 1.00 28.51 646 ARG A CA 1
ATOM 2111 C C . ARG A 1 301 ? -10.561 7.031 96.949 1.00 24.86 646 ARG A C 1
ATOM 2112 O O . ARG A 1 301 ? -9.852 6.022 96.864 1.00 28.95 646 ARG A O 1
ATOM 2120 N N . GLY A 1 302 ? -10.175 8.122 97.609 1.00 23.44 647 GLY A N 1
ATOM 2121 C CA . GLY A 1 302 ? -8.882 8.202 98.262 1.00 26.61 647 GLY A CA 1
ATOM 2122 C C . GLY A 1 302 ? -8.658 7.120 99.299 1.00 29.10 647 GLY A C 1
ATOM 2123 O O . GLY A 1 302 ? -9.495 6.919 100.185 1.00 26.67 647 GLY A O 1
ATOM 2124 N N . ASN A 1 303 ? -7.527 6.416 99.203 1.00 21.23 648 ASN A N 1
ATOM 2125 C CA . ASN A 1 303 ? -7.266 5.261 100.051 1.00 26.84 648 ASN A CA 1
ATOM 2126 C C . ASN A 1 303 ? -5.904 5.308 100.737 1.00 24.55 648 ASN A C 1
ATOM 2127 O O . ASN A 1 303 ? -5.456 4.281 101.259 1.00 25.08 648 ASN A O 1
ATOM 2132 N N . ASP A 1 304 ? -5.236 6.454 100.758 1.00 26.10 649 ASP A N 1
ATOM 2133 C CA . ASP A 1 304 ? -3.931 6.576 101.396 1.00 30.28 649 ASP A CA 1
ATOM 2134 C C . ASP A 1 304 ? -3.983 7.643 102.486 1.00 29.47 649 ASP A C 1
ATOM 2135 O O . ASP A 1 304 ? -5.020 8.264 102.733 1.00 24.57 649 ASP A O 1
ATOM 2140 N N . GLU A 1 305 ? -2.838 7.849 103.141 1.00 25.90 650 GLU A N 1
ATOM 2141 C CA . GLU A 1 305 ? -2.769 8.808 104.239 1.00 30.15 650 GLU A CA 1
ATOM 2142 C C . GLU A 1 305 ? -2.926 10.243 103.751 1.00 28.04 650 GLU A C 1
ATOM 2143 O O . GLU A 1 305 ? -3.496 11.077 104.464 1.00 23.35 650 GLU A O 1
ATOM 2149 N N . GLU A 1 306 ? -2.428 10.552 102.551 1.00 32.00 651 GLU A N 1
ATOM 2150 C CA . GLU A 1 306 ? -2.563 11.907 102.028 1.00 25.46 651 GLU A CA 1
ATOM 2151 C C . GLU A 1 306 ? -4.020 12.246 101.742 1.00 24.26 651 GLU A C 1
ATOM 2152 O O . GLU A 1 306 ? -4.468 13.367 102.011 1.00 29.79 651 GLU A O 1
ATOM 2158 N N . SER A 1 307 ? -4.774 11.291 101.193 1.00 24.12 652 SER A N 1
ATOM 2159 C CA . SER A 1 307 ? -6.198 11.513 100.972 1.00 24.06 652 SER A CA 1
ATOM 2160 C C . SER A 1 307 ? -6.938 11.678 102.292 1.00 26.96 652 SER A C 1
ATOM 2161 O O . SER A 1 307 ? -7.875 12.478 102.389 1.00 25.67 652 SER A O 1
ATOM 2164 N N . LEU A 1 308 ? -6.529 10.928 103.317 1.00 25.69 653 LEU A N 1
ATOM 2165 C CA . LEU A 1 308 ? -7.164 11.044 104.625 1.00 25.59 653 LEU A CA 1
ATOM 2166 C C . LEU A 1 308 ? -6.993 12.447 105.193 1.00 24.19 653 LEU A C 1
ATOM 2167 O O . LEU A 1 308 ? -7.963 13.071 105.642 1.00 26.44 653 LEU A O 1
ATOM 2172 N N . ALA A 1 309 ? -5.762 12.965 105.172 1.00 18.42 654 ALA A N 1
ATOM 2173 C CA . ALA A 1 309 ? -5.501 14.293 105.717 1.00 19.71 654 ALA A CA 1
ATOM 2174 C C . ALA A 1 309 ? -6.245 15.370 104.939 1.00 27.53 654 ALA A C 1
ATOM 2175 O O . ALA A 1 309 ? -6.827 16.285 105.533 1.00 28.00 654 ALA A O 1
ATOM 2177 N N . LYS A 1 310 ? -6.240 15.277 103.607 1.00 22.32 655 LYS A N 1
ATOM 2178 C CA . LYS A 1 310 ? -6.932 16.272 102.794 1.00 19.91 655 LYS A CA 1
ATOM 2179 C C . LYS A 1 310 ? -8.434 16.255 103.057 1.00 31.01 655 LYS A C 1
ATOM 2180 O O . LYS A 1 310 ? -9.076 17.311 103.102 1.00 26.02 655 LYS A O 1
ATOM 2182 N N . GLY A 1 311 ? -9.011 15.065 103.235 1.00 23.39 656 GLY A N 1
ATOM 2183 C CA . GLY A 1 311 ? -10.433 14.983 103.524 1.00 17.90 656 GLY A CA 1
ATOM 2184 C C . GLY A 1 311 ? -10.783 15.526 104.898 1.00 30.41 656 GLY A C 1
ATOM 2185 O O . GLY A 1 311 ? -11.834 16.148 105.080 1.00 29.14 656 GLY A O 1
ATOM 2186 N N . GLU A 1 312 ? -9.909 15.304 105.882 1.00 23.26 657 GLU A N 1
ATOM 2187 C CA . GLU A 1 312 ? -10.170 15.796 107.231 1.00 30.67 657 GLU A CA 1
ATOM 2188 C C . GLU A 1 312 ? -10.079 17.316 107.295 1.00 29.37 657 GLU A C 1
ATOM 2189 O O . GLU A 1 312 ? -10.868 17.961 107.996 1.00 22.30 657 GLU A O 1
ATOM 2195 N N . ILE A 1 313 ? -9.120 17.904 106.577 1.00 24.35 658 ILE A N 1
ATOM 2196 C CA . ILE A 1 313 ? -8.978 19.359 106.569 1.00 28.65 658 ILE A CA 1
ATOM 2197 C C . ILE A 1 313 ? -10.235 20.011 106.008 1.00 27.44 658 ILE A C 1
A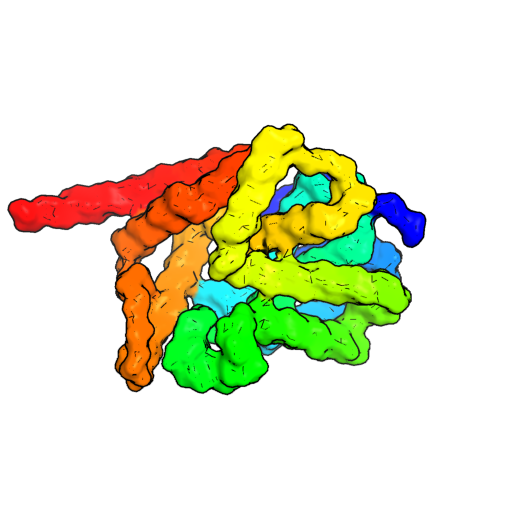TOM 2198 O O . ILE A 1 313 ? -10.752 20.986 106.565 1.00 24.94 658 ILE A O 1
ATOM 2203 N N . GLY A 1 314 ? -10.748 19.479 104.897 1.00 26.20 659 GLY A N 1
ATOM 2204 C CA . GLY A 1 314 ? -11.962 20.035 104.319 1.00 24.79 659 GLY A CA 1
ATOM 2205 C C . GLY A 1 314 ? -13.183 19.810 105.192 1.00 28.85 659 GLY A C 1
ATOM 2206 O O . GLY A 1 314 ? -14.025 20.700 105.336 1.00 28.43 659 GLY A O 1
ATOM 2207 N N . PHE A 1 315 ? -13.293 18.621 105.788 1.00 23.81 660 PHE A N 1
ATOM 2208 C CA . PHE A 1 315 ? -14.442 18.323 106.639 1.00 32.10 660 PHE A CA 1
ATOM 2209 C C . PHE A 1 315 ? -14.442 19.192 107.890 1.00 23.24 660 PHE A C 1
ATOM 2210 O O . PHE A 1 315 ? -15.502 19.631 108.349 1.00 24.91 660 PHE A O 1
ATOM 2218 N N . ILE A 1 316 ? -13.263 19.462 108.449 1.00 26.92 661 ILE A N 1
ATOM 2219 C CA . ILE A 1 316 ? -13.182 20.300 109.639 1.00 26.35 661 ILE A CA 1
ATOM 2220 C C . ILE A 1 316 ? -13.413 21.765 109.282 1.00 29.79 661 ILE A C 1
ATOM 2221 O O . ILE A 1 316 ? -14.131 22.482 109.987 1.00 26.58 661 ILE A O 1
ATOM 2226 N N . ASN A 1 317 ? -12.830 22.229 108.174 1.00 28.15 662 ASN A N 1
ATOM 2227 C CA . ASN A 1 317 ? -12.893 23.652 107.852 1.00 31.88 662 ASN A CA 1
ATOM 2228 C C . ASN A 1 317 ? -14.294 24.093 107.446 1.00 29.37 662 ASN A C 1
ATOM 2229 O O . ASN A 1 317 ? -14.684 25.232 107.724 1.00 34.08 662 ASN A O 1
ATOM 2234 N N . PHE A 1 318 ? -15.065 23.221 106.798 1.00 28.70 663 PHE A N 1
ATOM 2235 C CA . PHE A 1 318 ? -16.353 23.616 106.248 1.00 31.99 663 PHE A CA 1
ATOM 2236 C C . PHE A 1 318 ? -17.553 23.011 106.963 1.00 30.65 663 PHE A C 1
ATOM 2237 O O . PHE A 1 318 ? -18.676 23.472 106.734 1.00 33.17 663 PHE A O 1
ATOM 2245 N N . VAL A 1 319 ? -17.362 22.006 107.817 1.00 27.22 664 VAL A N 1
ATOM 2246 C CA . VAL A 1 319 ? -18.499 21.360 108.469 1.00 31.03 664 VAL A CA 1
ATOM 2247 C C . VAL A 1 319 ? -18.380 21.438 109.988 1.00 24.88 664 VAL A C 1
ATOM 2248 O O . VAL A 1 319 ? -19.280 21.948 110.664 1.00 26.98 664 VAL A O 1
ATOM 2252 N N . VAL A 1 320 ? -17.276 20.934 110.538 1.00 20.00 665 VAL A N 1
ATOM 2253 C CA . VAL A 1 320 ? -17.160 20.807 111.988 1.00 22.03 665 VAL A CA 1
ATOM 2254 C C . VAL A 1 320 ? -16.894 22.160 112.635 1.00 22.98 665 VAL A C 1
ATOM 2255 O O . VAL A 1 320 ? -17.565 22.542 113.600 1.00 21.93 665 VAL A O 1
ATOM 2259 N N . LYS A 1 321 ? -15.906 22.897 112.126 1.00 23.49 666 LYS A N 1
ATOM 2260 C CA . LYS A 1 321 ? -15.561 24.182 112.738 1.00 27.66 666 LYS A CA 1
ATOM 2261 C C . LYS A 1 321 ? -16.700 25.188 112.678 1.00 23.78 666 LYS A C 1
ATOM 2262 O O . LYS A 1 321 ? -17.001 25.803 113.721 1.00 25.87 666 LYS A O 1
ATOM 2268 N N . PRO A 1 322 ? -17.369 25.426 111.543 1.00 21.70 667 PRO A N 1
ATOM 2269 C CA . PRO A 1 322 ? -18.514 26.349 111.567 1.00 21.98 667 PRO A CA 1
ATOM 2270 C C . PRO A 1 322 ? -19.640 25.873 112.465 1.00 23.24 667 PRO A C 1
ATOM 2271 O O . PRO A 1 322 ? -20.359 26.704 113.035 1.00 21.53 667 PRO A O 1
ATOM 2275 N N . TRP A 1 323 ? -19.814 24.557 112.609 1.00 18.58 668 TRP A N 1
ATOM 2276 C CA . TRP A 1 323 ? -20.841 24.038 113.507 1.00 24.51 668 TRP A CA 1
ATOM 2277 C C . TRP A 1 323 ? -20.536 24.405 114.954 1.00 19.37 668 TRP A C 1
ATOM 2278 O O . TRP A 1 323 ? -21.391 24.952 115.661 1.00 17.34 668 TRP A O 1
ATOM 2289 N N . HIS A 1 324 ? -19.313 24.121 115.407 1.00 17.56 669 HIS A N 1
ATOM 2290 C CA . HIS A 1 324 ? -18.953 24.364 116.799 1.00 19.88 669 HIS A CA 1
ATOM 2291 C C . HIS A 1 324 ? -18.772 25.844 117.106 1.00 23.30 669 HIS A C 1
ATOM 2292 O O . HIS A 1 324 ? -18.879 26.236 118.274 1.00 19.16 669 HIS A O 1
ATOM 2299 N N . GLN A 1 325 ? -18.492 26.671 116.096 1.00 19.55 670 GLN A N 1
ATOM 2300 C CA . GLN A 1 325 ? -18.477 28.113 116.317 1.00 26.20 670 GLN A CA 1
ATOM 2301 C C . GLN A 1 325 ? -19.867 28.624 116.675 1.00 22.18 670 GLN A C 1
ATOM 2302 O O . GLN A 1 325 ? -20.014 29.487 117.548 1.00 21.19 670 GLN A O 1
ATOM 2308 N N . GLN A 1 326 ? -20.903 28.097 116.019 1.00 25.89 671 GLN A N 1
ATOM 2309 C CA . GLN A 1 326 ? -22.265 28.456 116.399 1.00 26.97 671 GLN A CA 1
ATOM 2310 C C . GLN A 1 326 ? -22.661 27.799 117.715 1.00 24.14 671 GLN A C 1
ATOM 2311 O O . GLN A 1 326 ? -23.365 28.406 118.531 1.00 21.67 671 GLN A O 1
ATOM 2317 N N . LEU A 1 327 ? -22.218 26.559 117.939 1.00 21.35 672 LEU A N 1
ATOM 2318 C CA . LEU A 1 327 ? -22.554 25.872 119.183 1.00 21.52 672 LEU A CA 1
ATOM 2319 C C . LEU A 1 327 ? -21.907 26.556 120.382 1.00 23.62 672 LEU A C 1
ATOM 2320 O O . LEU A 1 327 ? -22.548 26.722 121.427 1.00 20.00 672 LEU A O 1
ATOM 2325 N N . SER A 1 328 ? -20.642 26.964 120.250 1.00 19.06 673 SER A N 1
ATOM 2326 C CA . SER A 1 328 ? -19.963 27.649 121.345 1.00 28.23 673 SER A CA 1
ATOM 2327 C C . SER A 1 328 ? -20.536 29.035 121.610 1.00 23.79 673 SER A C 1
ATOM 2328 O O . SER A 1 328 ? -20.388 29.548 122.722 1.00 30.51 673 SER A O 1
ATOM 2331 N N . GLN A 1 329 ? -21.177 29.656 120.618 1.00 22.34 674 GLN A N 1
ATOM 2332 C CA . GLN A 1 329 ? -21.793 30.957 120.847 1.00 26.06 674 GLN A CA 1
ATOM 2333 C C . GLN A 1 329 ? -23.097 30.835 121.623 1.00 34.46 674 GLN A C 1
ATOM 2334 O O . GLN A 1 329 ? -23.439 31.737 122.399 1.00 24.82 674 GLN A O 1
ATOM 2340 N N . ALA A 1 330 ? -23.830 29.735 121.434 1.00 24.59 675 ALA A N 1
ATOM 2341 C CA . ALA A 1 330 ? -25.043 29.502 122.207 1.00 23.23 675 ALA A CA 1
ATOM 2342 C C . ALA A 1 330 ? -24.742 28.866 123.558 1.00 27.77 675 ALA A C 1
ATOM 2343 O O . ALA A 1 330 ? -25.516 29.042 124.505 1.00 25.12 675 ALA A O 1
ATOM 2345 N N . PHE A 1 331 ? -23.633 28.134 123.666 1.00 23.71 676 PHE A N 1
ATOM 2346 C CA . PHE A 1 331 ? -23.221 27.504 124.919 1.00 21.70 676 PHE A CA 1
ATOM 2347 C C . PHE A 1 331 ? -21.724 27.712 125.095 1.00 30.58 676 PHE A C 1
ATOM 2348 O O . PHE A 1 331 ? -20.913 26.849 124.728 1.00 27.92 676 PHE A O 1
ATOM 2356 N N . PRO A 1 332 ? -21.315 28.851 125.661 1.00 24.77 677 PRO A N 1
ATOM 2357 C CA . PRO A 1 332 ? -19.876 29.152 125.769 1.00 26.78 677 PRO A CA 1
ATOM 2358 C C . PRO A 1 332 ? -19.091 28.156 126.603 1.00 24.27 677 PRO A C 1
ATOM 2359 O O . PRO A 1 332 ? -17.860 28.108 126.478 1.00 22.20 677 PRO A O 1
ATOM 2363 N N . LYS A 1 333 ? -19.753 27.356 127.444 1.00 26.72 678 LYS A N 1
ATOM 2364 C CA . LYS A 1 333 ? -19.043 26.349 128.225 1.00 25.42 678 LYS A CA 1
ATOM 2365 C C . LYS A 1 333 ? -18.376 25.298 127.346 1.00 25.93 678 LYS A C 1
ATOM 2366 O O . LYS A 1 333 ? -17.471 24.599 127.812 1.00 22.88 678 LYS A O 1
ATOM 2372 N N . LEU A 1 334 ? -18.797 25.174 126.089 1.00 21.13 679 LEU A N 1
ATOM 2373 C CA . LEU A 1 334 ? -18.268 24.164 125.184 1.00 21.17 679 LEU A CA 1
ATOM 2374 C C . LEU A 1 334 ? -17.192 24.706 124.254 1.00 22.67 679 LEU A C 1
ATOM 2375 O O . LEU A 1 334 ? -16.757 23.986 123.350 1.00 24.23 679 LEU A O 1
ATOM 2380 N N . ASP A 1 335 ? -16.748 25.950 124.451 1.00 27.45 680 ASP A N 1
ATOM 2381 C CA . ASP A 1 335 ? -15.817 26.539 123.496 1.00 24.82 680 ASP A CA 1
ATOM 2382 C C . ASP A 1 335 ? -14.417 25.945 123.586 1.00 23.61 680 ASP A C 1
ATOM 2383 O O . ASP A 1 335 ? -13.599 26.203 122.697 1.00 26.79 680 ASP A O 1
ATOM 2388 N N . PHE A 1 336 ? -14.120 25.154 124.621 1.00 22.54 681 PHE A N 1
ATOM 2389 C CA . PHE A 1 336 ? -12.839 24.459 124.664 1.00 25.23 681 PHE A CA 1
ATOM 2390 C C . PHE A 1 336 ? -12.715 23.424 123.555 1.00 27.44 681 PHE A C 1
ATOM 2391 O O . PHE A 1 336 ? -11.593 23.061 123.185 1.00 26.82 681 PHE A O 1
ATOM 2399 N N . LEU A 1 337 ? -13.842 22.943 123.020 1.00 19.37 682 LEU A N 1
ATOM 2400 C CA . LEU A 1 337 ? -13.802 22.011 121.898 1.00 28.70 682 LEU A CA 1
ATOM 2401 C C . LEU A 1 337 ? -13.209 22.655 120.652 1.00 25.94 682 LEU A C 1
ATOM 2402 O O . LEU A 1 337 ? -12.621 21.957 119.818 1.00 24.38 682 LEU A O 1
ATOM 2407 N N . LEU A 1 338 ? -13.358 23.975 120.503 1.00 24.32 683 LEU A N 1
ATOM 2408 C CA . LEU A 1 338 ? -12.764 24.660 119.360 1.00 27.62 683 LEU A CA 1
ATOM 2409 C C . LEU A 1 338 ? -11.243 24.586 119.394 1.00 29.61 683 LEU A C 1
ATOM 2410 O O . LEU A 1 338 ? -10.601 24.534 118.338 1.00 25.26 683 LEU A O 1
ATOM 2415 N N . ASP A 1 339 ? -10.651 24.580 120.592 1.00 23.29 684 ASP A N 1
ATOM 2416 C CA . ASP A 1 339 ? -9.207 24.410 120.706 1.00 29.17 684 ASP A CA 1
ATOM 2417 C C . ASP A 1 339 ? -8.782 22.988 120.361 1.00 30.94 684 ASP A C 1
ATOM 2418 O O . ASP A 1 339 ? -7.694 22.786 119.811 1.00 25.93 684 ASP A O 1
ATOM 2423 N N . THR A 1 340 ? -9.615 21.994 120.682 1.00 23.39 685 THR A N 1
ATOM 2424 C CA . THR A 1 340 ? -9.325 20.628 120.258 1.00 24.73 685 THR A CA 1
ATOM 2425 C C . THR A 1 340 ? -9.439 20.491 118.745 1.00 22.68 685 THR A C 1
ATOM 2426 O O . THR A 1 340 ? -8.590 19.860 118.105 1.00 23.13 685 THR A O 1
ATOM 2430 N N . ILE A 1 341 ? -10.480 21.083 118.158 1.00 25.52 686 ILE A N 1
ATOM 2431 C CA . ILE A 1 341 ? -10.654 21.037 116.709 1.00 23.55 686 ILE A CA 1
ATOM 2432 C C . ILE A 1 341 ? -9.467 21.686 116.006 1.00 24.49 686 ILE A C 1
ATOM 2433 O O . ILE A 1 341 ? -8.963 21.168 115.002 1.00 24.34 686 ILE A O 1
ATOM 2438 N N . ASP A 1 342 ? -8.988 22.817 116.531 1.00 27.38 687 ASP A N 1
ATOM 2439 C CA . ASP A 1 342 ? -7.871 23.512 115.896 1.00 27.30 687 ASP A CA 1
ATOM 2440 C C . ASP A 1 342 ? -6.579 22.709 115.996 1.00 24.37 687 ASP A C 1
ATOM 2441 O O . ASP A 1 342 ? -5.808 22.645 115.031 1.00 25.70 687 ASP A O 1
ATOM 2446 N N . ALA A 1 343 ? -6.323 22.091 117.152 1.00 23.61 688 ALA A N 1
ATOM 2447 C CA . ALA A 1 343 ? -5.123 21.272 117.299 1.00 28.09 688 ALA A CA 1
ATOM 2448 C C . ALA A 1 343 ? -5.120 20.113 116.309 1.00 30.25 688 ALA A C 1
ATOM 2449 O O . ALA A 1 343 ? -4.090 19.819 115.690 1.00 32.29 688 ALA A O 1
ATOM 2451 N N . ASN A 1 344 ? -6.265 19.445 116.142 1.00 26.22 689 ASN A N 1
ATOM 2452 C CA . ASN A 1 344 ? -6.357 18.376 115.151 1.00 25.28 689 ASN A CA 1
ATOM 2453 C C . ASN A 1 344 ? -6.229 18.925 113.735 1.00 27.64 689 ASN A C 1
ATOM 2454 O O . ASN A 1 344 ? -5.571 18.315 112.884 1.00 23.29 689 ASN A O 1
ATOM 2459 N N . LEU A 1 345 ? -6.856 20.073 113.462 1.00 22.37 690 LEU A N 1
ATOM 2460 C CA . LEU A 1 345 ? -6.735 20.686 112.144 1.00 22.68 690 LEU A CA 1
ATOM 2461 C C . LEU A 1 345 ? -5.284 21.027 111.823 1.00 28.38 690 LEU A C 1
ATOM 2462 O O . LEU A 1 345 ? -4.818 20.800 110.700 1.00 32.56 690 LEU A O 1
ATOM 2467 N N . ALA A 1 346 ? -4.553 21.570 112.801 1.00 26.33 691 ALA A N 1
ATOM 2468 C CA . ALA A 1 346 ? -3.142 21.874 112.588 1.00 30.36 691 ALA A CA 1
ATOM 2469 C C . ALA A 1 346 ? -2.325 20.610 112.356 1.00 33.16 691 ALA A C 1
ATOM 2470 O O . ALA A 1 346 ? -1.347 20.633 111.599 1.00 29.42 691 ALA A O 1
ATOM 2472 N N . GLU A 1 347 ? -2.710 19.501 112.990 1.00 28.42 692 GLU A N 1
ATOM 2473 C CA . GLU A 1 347 ? -1.985 18.251 112.791 1.00 24.93 692 GLU A CA 1
ATOM 2474 C C . GLU A 1 347 ? -2.221 17.692 111.393 1.00 28.06 692 GLU A C 1
ATOM 2475 O O . GLU A 1 347 ? -1.274 17.264 110.722 1.00 31.76 692 GLU A O 1
ATOM 2481 N N . TRP A 1 348 ? -3.476 17.688 110.935 1.00 23.42 693 TRP A N 1
ATOM 2482 C CA . TRP A 1 348 ? -3.766 17.191 109.593 1.00 20.18 693 TRP A CA 1
ATOM 2483 C C . TRP A 1 348 ? -3.071 18.035 108.530 1.00 27.50 693 TRP A C 1
ATOM 2484 O O . TRP A 1 348 ? -2.605 17.507 107.513 1.00 22.91 693 TRP A O 1
ATOM 2495 N N . LYS A 1 349 ? -2.988 19.351 108.750 1.00 26.89 694 LYS A N 1
ATOM 2496 C CA . LYS A 1 349 ? -2.318 20.223 107.791 1.00 29.17 694 LYS A CA 1
ATOM 2497 C C . LYS A 1 349 ? -0.817 19.968 107.748 1.00 27.97 694 LYS A C 1
ATOM 2498 O O . LYS A 1 349 ? -0.195 20.119 106.691 1.00 32.30 694 LYS A O 1
ATOM 2504 N N . ALA A 1 350 ? -0.217 19.584 108.878 1.00 29.44 695 ALA A N 1
ATOM 2505 C CA . ALA A 1 350 ? 1.194 19.215 108.870 1.00 28.95 695 ALA A CA 1
ATOM 2506 C C . ALA A 1 350 ? 1.427 17.948 108.055 1.00 37.21 695 ALA A C 1
ATOM 2507 O O . ALA A 1 350 ? 2.432 17.836 107.342 1.00 32.01 695 ALA A O 1
ATOM 2509 N N . ILE A 1 351 ? 0.506 16.985 108.145 1.00 28.50 696 ILE A N 1
ATOM 2510 C CA . ILE A 1 351 ? 0.628 15.760 107.360 1.00 32.97 696 ILE A CA 1
ATOM 2511 C C . ILE A 1 351 ? 0.449 16.055 105.876 1.00 33.03 696 ILE A C 1
ATOM 2512 O O . ILE A 1 351 ? 1.198 15.544 105.033 1.00 30.86 696 ILE A O 1
ATOM 2517 N N . ALA A 1 352 ? -0.545 16.878 105.532 1.00 28.97 697 ALA A N 1
ATOM 2518 C CA . ALA A 1 352 ? -0.782 17.207 104.130 1.00 28.02 697 ALA A CA 1
ATOM 2519 C C . ALA A 1 352 ? 0.379 18.002 103.543 1.00 40.58 697 ALA A C 1
ATOM 2520 O O . ALA A 1 352 ? 0.737 17.817 102.373 1.00 29.41 697 ALA A O 1
ATOM 2522 N N . GLU A 1 353 ? 0.984 18.886 104.342 1.00 34.36 698 GLU A N 1
ATOM 2523 C CA . GLU A 1 353 ? 2.115 19.670 103.856 1.00 40.78 698 GLU A CA 1
ATOM 2524 C C . GLU A 1 353 ? 3.321 18.784 103.569 1.00 42.53 698 GLU A C 1
ATOM 2525 O O . GLU A 1 353 ? 4.062 19.028 102.610 1.00 40.22 698 GLU A O 1
ATOM 2527 N N . SER A 1 354 ? 3.531 17.750 104.386 1.00 35.69 699 SER A N 1
ATOM 2528 C CA . SER A 1 354 ? 4.647 16.839 104.149 1.00 43.86 699 SER A CA 1
ATOM 2529 C C . SER A 1 354 ? 4.473 16.082 102.837 1.00 49.92 699 SER A C 1
ATOM 2530 O O . SER A 1 354 ? 5.425 15.951 102.057 1.00 53.66 699 SER A O 1
ATOM 2533 N N . TYR A 1 355 ? 3.263 15.580 102.575 1.00 37.60 700 TYR A N 1
ATOM 2534 C CA . TYR A 1 355 ? 3.019 14.851 101.333 1.00 40.35 700 TYR A CA 1
ATOM 2535 C C . TYR A 1 355 ? 3.079 15.775 100.123 1.00 50.84 700 TYR A C 1
ATOM 2536 O O . TYR A 1 355 ? 3.615 15.399 99.075 1.00 51.05 700 TYR A O 1
ATOM 2545 N N . ARG A 1 356 ? 2.534 16.988 100.246 1.00 51.32 701 ARG A N 1
ATOM 2546 C CA . ARG A 1 356 ? 2.605 17.943 99.144 1.00 52.02 701 ARG A CA 1
ATOM 2547 C C . ARG A 1 356 ? 4.045 18.359 98.871 1.00 55.40 701 ARG A C 1
ATOM 2548 O O . ARG A 1 356 ? 4.432 18.543 97.709 1.00 61.42 701 ARG A O 1
ATOM 2556 N N . GLN A 1 357 ? 4.850 18.526 99.931 1.00 51.17 702 GLN A N 1
ATOM 2557 C CA . GLN A 1 357 ? 6.257 18.872 99.752 1.00 53.34 702 GLN A CA 1
ATOM 2558 C C . GLN A 1 357 ? 7.008 17.752 99.064 1.00 66.94 702 GLN A C 1
ATOM 2559 O O . GLN A 1 357 ? 8.083 17.979 98.504 1.00 67.21 702 GLN A O 1
ATOM 2561 N N . MET A 1 358 ? 6.489 16.537 99.129 1.00 63.08 703 MET A N 1
ATOM 2562 C CA . MET A 1 358 ? 7.122 15.437 98.423 1.00 59.95 703 MET A CA 1
ATOM 2563 C C . MET A 1 358 ? 6.560 15.269 97.034 1.00 60.58 703 MET A C 1
ATOM 2564 O O . MET A 1 358 ? 7.191 14.637 96.185 1.00 72.84 703 MET A O 1
ATOM 2566 N N . GLN A 1 359 ? 5.384 15.818 96.789 1.00 58.16 704 GLN A N 1
ATOM 2567 C CA . GLN A 1 359 ? 4.759 15.616 95.494 1.00 65.38 704 GLN A CA 1
ATOM 2568 C C . GLN A 1 359 ? 5.027 16.774 94.544 1.00 73.49 704 GLN A C 1
ATOM 2569 O O . GLN A 1 359 ? 4.907 16.612 93.321 1.00 77.63 704 GLN A O 1
ATOM 2571 N N . GLU A 1 360 ? 5.392 17.937 95.082 1.00 73.00 705 GLU A N 1
ATOM 2572 C CA . GLU A 1 360 ? 5.677 19.093 94.245 1.00 69.70 705 GLU A CA 1
ATOM 2573 C C . GLU A 1 360 ? 7.000 18.959 93.501 1.00 69.25 705 GLU A C 1
ATOM 2574 O O . GLU A 1 360 ? 7.178 19.615 92.470 1.00 66.76 705 GLU A O 1
ATOM 2580 N N . ASN A 1 361 ? 7.935 18.141 94.005 1.00 65.95 706 ASN A N 1
ATOM 2581 C CA . ASN A 1 361 ? 9.249 18.012 93.375 1.00 68.38 706 ASN A CA 1
ATOM 2582 C C . ASN A 1 361 ? 9.193 17.231 92.069 1.00 67.26 706 ASN A C 1
ATOM 2583 O O . ASN A 1 361 ? 10.122 17.332 91.261 1.00 68.81 706 ASN A O 1
ATOM 2588 N N . LEU A 1 362 ? 8.134 16.449 91.848 1.00 62.72 707 LEU A N 1
ATOM 2589 C CA . LEU A 1 362 ? 7.957 15.809 90.549 1.00 65.62 707 LEU A CA 1
ATOM 2590 C C . LEU A 1 362 ? 7.782 16.850 89.450 1.00 64.95 707 LEU A C 1
ATOM 2591 O O . LEU A 1 362 ? 8.246 16.657 88.321 1.00 66.35 707 LEU A O 1
ATOM 2596 N N . TYR A 1 363 ? 7.118 17.960 89.763 1.00 63.86 708 TYR A N 1
ATOM 2597 C CA . TYR A 1 363 ? 6.852 19.004 88.781 1.00 58.72 708 TYR A CA 1
ATOM 2598 C C . TYR A 1 363 ? 8.026 19.972 88.652 1.00 64.34 708 TYR A C 1
ATOM 2599 O O . TYR A 1 363 ? 9.027 19.666 88.005 1.00 64.30 708 TYR A O 1
#

Radius of gyration: 20.05 Å; Cα contacts (8 Å, |Δi|>4): 418; chains: 1; bounding box: 58×46×53 Å

InterPro domains:
  IPR001425 Archaeal/bacterial/fungal rhodopsins [PF01036] (89-309)
  IPR001425 Archaeal/bacterial/fungal rhodopsins [SM01021] (89-320)
  IPR002073 3'5'-cyclic nucleotide phosphodiesterase, catalytic domain [PF00233] (451-686)
  IPR002073 3'5'-cyclic nucleotide phosphodiesterase, catalytic domain [PS51845] (346-700)
  IPR003607 HD/PDEase domain [SM00471] (449-619)
  IPR003607 HD/PDEase domain [cd00077] (452-627)
  IPR023088 3'5'-cyclic nucleotide phosphodiesterase [PR00387] (447-460)
  IPR023088 3'5'-cyclic nucleotide phosphodiesterase [PR00387] (477-490)
  IPR023088 3'5'-cyclic nucleotide phosphodiesterase [PR00387] (491-506)
  IPR023088 3'5'-cyclic nucleotide phosphodiesterase [PR00387] (518-534)
  IPR023088 3'5'-cyclic nucleotide phosphodiesterase [PR00387] (601-614)
  IPR023088 3'5'-cyclic nucleotide phosphodiesterase [PR00387] (618-634)
  IPR023174 3'5'-cyclic nucleotide phosphodiesterase, conserved site [PS00126] (491-502)
  IPR036971 3'5'-cyclic nucleotide phosphodiesterase, catalytic domain superfamily [G3DSA:1.10.1300.10] (379-704)

Organism: Salpingoeca rosetta (strain ATCC 50818 / BSB-021) (NCBI:txid946362)

Secondary structure (DSSP, 8-state):
--SS-S--HHHHHTSTT--TT--GGGS-HHHHHHHHHHHHHHTTHHHHTT--HHHHHHHHHHHHHTS---SSSSHHHHHHHHHHHHHHHHHHTTTT--HHHHHHHHHHHHHTTTT--S--HHHHHHHT-HHHHHHTTSSHHHHHHHHHHHHHHTSGGG-TTTT--HHHHHHHHHHHHHHHHTT-GGGHHHHHHHHHHHHHTTS---TTT-HHHHHHHHHHHHHHHH--GGGS-HHHHHHHHHHHHHHHHHHHHHHHHTT----GGGG--SHHHHHHHHHHHIIIIIHHHHHHHHHH-GGGTHHHHHHHHHHHHHHHHHHHHHHHHGGG-

Solvent-accessible surface area: 15043 Å² total; per-residue (Å²): 161,68,93,40,8,51,27,91,26,145,71,10,44,89,26,95,10,42,53,46,98,13,10,0,26,99,78,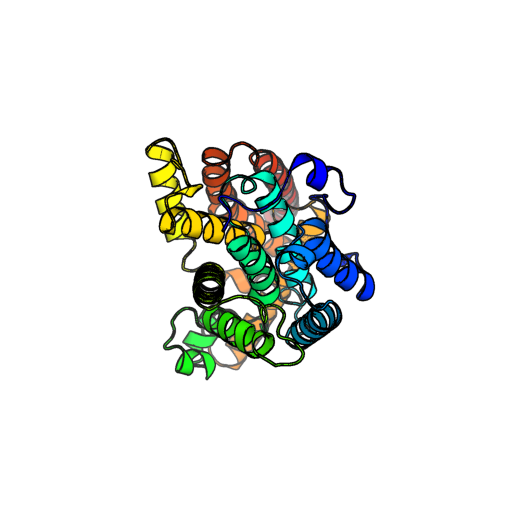61,82,78,68,0,40,50,16,0,16,88,0,0,48,44,0,71,0,22,118,88,18,116,13,46,88,156,48,0,120,105,0,7,82,91,0,86,82,49,15,48,112,23,34,14,31,17,21,61,1,0,0,0,0,0,1,0,0,0,0,0,0,1,15,21,0,21,150,18,0,34,28,15,1,0,0,0,0,0,0,0,0,0,1,0,13,0,40,12,91,10,29,45,27,41,11,22,63,63,35,187,24,124,37,2,112,78,46,112,67,121,27,0,11,17,39,22,2,7,91,26,2,11,113,9,1,97,86,76,34,7,30,4,7,73,82,20,80,75,115,52,49,144,59,0,98,45,0,0,54,51,0,0,52,26,9,11,87,85,36,17,130,70,6,20,49,117,2,61,103,30,27,176,145,77,22,38,78,104,16,49,75,65,78,119,49,10,26,35,0,0,2,0,0,0,0,0,0,20,25,0,15,1,5,1,54,47,130,6,0,61,92,0,3,41,84,44,27,125,5,66,38,75,6,18,121,58,4,76,88,104,141,32,90,30,111,104,95,20,138,19,110,74,65,69,40,15,0,58,45,17,31,29,66,0,65,166,35,1,50,38,2,2,90,38,0,10,130,21,23,90,134,0,74,78,2,36,102,39,0,57,63,4,15,63,80,0,115,58,32,8,57,72,78,142,60,66,51,108,124,153,129

Nearest PDB structures (foldseek):
  7d7p-assembly1_A-2  TM=1.003E+00  e=9.295E-45  Salpingoeca rosetta
  5vyd-assembly2_B  TM=1.001E+00  e=3.079E-40  Salpingoeca rosetta
  1xoq-assembly2_B  TM=9.011E-01  e=1.282E-17  Homo sapiens
  4w1o-assembly2_D  TM=8.862E-01  e=4.761E-17  Homo sapiens
  7a28-assembly1_A  TM=8.854E-01  e=4.119E-16  Trypanosoma brucei